Protein AF-A0A2N1Q843-F1 (afdb_monomer_lite)

Secondary structure (DSSP, 8-state):
---HHHHHHHHHHHHHTT--PPPHHHHTTTHHHHTEETTEEEEEE-TTT--EEE-S--SSSS-EEEESS-GGGTTS---SSS--GGG-GGGEEEE-HHHHHHHTTPEE-SS--SSEE---GGGHHHHHHHHHHHHHHSTT-EEESS----TTEEE-HHHHHHHHHHS---HHHHHHHHHHHHHHS---HHHH-TTHHHHHH-SEEPTTS-EEEEETTTTEEEEEESEE--TTSGGGSS--

Sequence (240 aa):
GLTGTTLKSFLNTVVNTGFVGVTYGDARYMLDDTDRDPNNSNNVILLYLGTSVSGTWDGGITWNREHVWPQSWLGVSASNGTANAASDLHNLKPADPGTNSSRGNKYFANTTTSTTYAPRDEVKGDIARILFYMTVMYSNLELVNSYNSVVYQMGMLDILLQWHLQDPVDSFEQTRNNIIFNLQHNRNPFIDHPEFVEKLWGPITLSNNTSIFLNVETNRYLLTNNIIADPQTFKKSYIM

pLDDT: mean 88.35, std 17.7, range [28.53, 98.81]

Foldseek 3Di:
DAFAPRLLQVLLCQQPVQFDFDALLCLLVLQLQLQADPVDSQWGQAQQPRDTDGSDDPPQQAWDKAQLQAQVQQVDDGDSVDGDLSRQNLRIHIHGPVVSVQQHNAADDCDDDPRYDDGDLQCLLSSLLSLVLSCSNPVLADEEDDRPPHRSYGYDNLSSLVSNVSHDQDPSLVSSQVSSCVVGVGGSVCNVCVLNSCRHVNWRQDPVRWTWDQPPVVRDIFTDDVDGDDPVPPPPDPDD

Radius of gyration: 17.9 Å; chains: 1; bounding box: 55×40×40 Å

Structure (mmCIF, N/CA/C/O backbone):
data_AF-A0A2N1Q843-F1
#
_entry.id   AF-A0A2N1Q843-F1
#
loop_
_atom_site.group_PDB
_atom_site.id
_atom_site.type_symbol
_atom_site.label_atom_id
_atom_site.label_alt_id
_atom_site.label_comp_id
_atom_site.label_asym_id
_atom_site.label_entity_id
_atom_site.label_seq_id
_atom_site.pdbx_PDB_ins_code
_atom_site.Cartn_x
_atom_site.Cartn_y
_atom_site.Cartn_z
_atom_site.occupancy
_atom_site.B_iso_or_equiv
_atom_site.auth_seq_id
_atom_site.auth_comp_id
_atom_site.auth_asym_id
_atom_site.auth_atom_id
_atom_site.pdbx_PDB_model_num
ATOM 1 N N . GLY A 1 1 ? -20.118 -12.341 15.398 1.00 71.06 1 GLY A N 1
ATOM 2 C CA . GLY A 1 1 ? -18.770 -12.432 14.794 1.00 71.06 1 GLY A CA 1
ATOM 3 C C . GLY A 1 1 ? -17.804 -11.556 15.571 1.00 71.06 1 GLY A C 1
ATOM 4 O O . GLY A 1 1 ? -18.280 -10.739 16.348 1.00 71.06 1 GLY A O 1
ATOM 5 N N . LEU A 1 2 ? -16.491 -11.737 15.392 1.00 81.00 2 LEU A N 1
ATOM 6 C CA . LEU A 1 2 ? -15.460 -10.921 16.053 1.00 81.00 2 LEU A CA 1
ATOM 7 C C . LEU A 1 2 ? -15.493 -9.463 15.554 1.00 81.00 2 LEU A C 1
ATOM 9 O O . LEU A 1 2 ? -15.791 -9.230 14.381 1.00 81.00 2 LEU A O 1
ATOM 13 N N . THR A 1 3 ? -15.166 -8.508 16.428 1.00 88.50 3 THR A N 1
ATOM 14 C CA . THR A 1 3 ? -15.057 -7.067 16.125 1.00 88.50 3 THR A CA 1
ATOM 15 C C . THR A 1 3 ? -13.910 -6.425 16.919 1.00 88.50 3 THR A C 1
ATOM 17 O O . THR A 1 3 ? -13.344 -7.055 17.820 1.00 88.50 3 THR A O 1
ATOM 20 N N . GLY A 1 4 ? -13.545 -5.187 16.571 1.00 89.75 4 GLY A N 1
ATOM 21 C CA . GLY A 1 4 ? -12.598 -4.357 17.322 1.00 89.75 4 GLY A CA 1
ATOM 22 C C . GLY A 1 4 ? -11.254 -5.040 17.597 1.00 89.75 4 GLY A C 1
ATOM 23 O O . GLY A 1 4 ? -10.672 -5.690 16.728 1.00 89.75 4 GLY A O 1
ATOM 24 N N . THR A 1 5 ? -10.754 -4.922 18.828 1.00 91.50 5 THR A N 1
ATOM 25 C CA . THR A 1 5 ? -9.448 -5.473 19.230 1.00 91.50 5 THR A CA 1
ATOM 26 C C . THR A 1 5 ? -9.366 -6.992 19.077 1.00 91.50 5 THR A C 1
ATOM 28 O O . THR A 1 5 ? -8.333 -7.499 18.647 1.00 91.50 5 THR A O 1
ATOM 31 N N . THR A 1 6 ? -10.449 -7.727 19.348 1.00 92.19 6 THR A N 1
ATOM 32 C CA . THR A 1 6 ? -10.473 -9.190 19.191 1.00 92.19 6 THR A CA 1
ATOM 33 C C . THR A 1 6 ? -10.362 -9.602 17.725 1.00 92.19 6 THR A C 1
ATOM 35 O O . THR A 1 6 ? -9.622 -10.534 17.410 1.00 92.19 6 THR A O 1
ATOM 38 N N . LEU A 1 7 ? -11.042 -8.893 16.815 1.00 93.31 7 LEU A N 1
ATOM 39 C CA . LEU A 1 7 ? -10.856 -9.105 15.378 1.00 93.31 7 LEU A CA 1
ATOM 40 C C . LEU A 1 7 ? -9.429 -8.743 14.949 1.00 93.31 7 LEU A C 1
ATOM 42 O O . LEU A 1 7 ? -8.818 -9.511 14.213 1.00 93.31 7 LEU A O 1
ATOM 46 N N . LYS A 1 8 ? -8.869 -7.631 15.448 1.00 94.50 8 LYS A N 1
ATOM 47 C CA . LYS A 1 8 ? -7.490 -7.221 15.134 1.00 94.50 8 LYS A CA 1
ATOM 48 C C . LYS A 1 8 ? -6.481 -8.314 15.489 1.00 94.50 8 LYS A C 1
ATOM 50 O O . LYS A 1 8 ? -5.654 -8.667 14.656 1.00 94.50 8 LYS A O 1
ATOM 55 N N . SER A 1 9 ? -6.569 -8.876 16.696 1.00 95.25 9 SER A N 1
ATOM 56 C CA . SER A 1 9 ? -5.684 -9.958 17.152 1.00 95.25 9 SER A CA 1
ATOM 57 C C . SER A 1 9 ? -5.862 -11.247 16.348 1.00 95.25 9 SER A C 1
ATOM 59 O O . SER A 1 9 ? -4.877 -11.913 16.024 1.00 95.25 9 SER A O 1
ATOM 61 N N . PHE A 1 10 ? -7.103 -11.589 15.988 1.00 95.62 10 PHE A N 1
ATOM 62 C CA . PHE A 1 10 ? -7.375 -12.725 15.109 1.00 95.62 10 PHE A CA 1
ATOM 63 C C . PHE A 1 10 ? -6.729 -12.532 13.731 1.00 95.62 10 PHE A C 1
ATOM 65 O O . PHE A 1 10 ? -5.978 -13.395 13.283 1.00 95.62 10 PHE A O 1
ATOM 72 N N . LEU A 1 11 ? -6.948 -11.379 13.089 1.00 97.12 11 LEU A N 1
ATOM 73 C CA . LEU A 1 11 ? -6.361 -11.078 11.784 1.00 97.12 11 LEU A CA 1
ATOM 74 C C . LEU A 1 11 ? -4.831 -11.018 11.849 1.00 97.12 11 LEU A C 1
ATOM 76 O O . LEU A 1 11 ? -4.185 -11.558 10.960 1.00 97.12 11 LEU A O 1
ATOM 80 N N . ASN A 1 12 ? -4.250 -10.447 12.911 1.00 98.12 12 ASN A N 1
ATOM 81 C CA . ASN A 1 12 ? -2.799 -10.443 13.125 1.00 98.12 12 ASN A CA 1
ATOM 82 C C . ASN A 1 12 ? -2.228 -11.871 13.144 1.00 98.12 12 ASN A C 1
ATOM 84 O O . ASN A 1 12 ? -1.214 -12.134 12.499 1.00 98.12 12 ASN A O 1
ATOM 88 N N . THR A 1 13 ? -2.910 -12.800 13.821 1.00 97.00 13 THR A N 1
ATOM 89 C CA . THR A 1 13 ? -2.521 -14.218 13.842 1.00 97.00 13 THR A CA 1
ATOM 90 C C . THR A 1 13 ? -2.583 -14.818 12.438 1.00 97.00 13 THR A C 1
ATOM 92 O O . THR A 1 13 ? -1.639 -15.480 12.012 1.00 97.00 13 THR A O 1
ATOM 95 N N . VAL A 1 14 ? -3.664 -14.557 11.695 1.00 96.06 14 VAL A N 1
ATOM 96 C CA . VAL A 1 14 ? -3.849 -15.067 10.328 1.00 96.06 14 VAL A CA 1
ATOM 97 C C . VAL A 1 14 ? -2.748 -14.568 9.392 1.00 96.06 14 VAL A C 1
ATOM 99 O O . VAL A 1 14 ? -2.118 -15.384 8.730 1.00 96.06 14 VAL A O 1
ATOM 102 N N . VAL A 1 15 ? -2.468 -13.260 9.362 1.00 97.44 15 VAL A N 1
ATOM 103 C CA . VAL A 1 15 ? -1.479 -12.690 8.426 1.00 97.44 15 VAL A CA 1
ATOM 104 C C . VAL A 1 15 ? -0.033 -13.061 8.762 1.00 97.44 15 VAL A C 1
ATOM 106 O O . VAL A 1 15 ? 0.813 -13.025 7.876 1.00 97.44 15 VAL A O 1
ATOM 109 N N . ASN A 1 16 ? 0.263 -13.428 10.014 1.00 97.19 16 ASN A N 1
ATOM 110 C CA . ASN A 1 16 ? 1.596 -13.887 10.421 1.00 97.19 16 ASN A CA 1
ATOM 111 C C . ASN A 1 16 ? 1.771 -15.410 10.303 1.00 97.19 16 ASN A C 1
ATOM 113 O O . ASN A 1 16 ? 2.899 -15.904 10.313 1.00 97.19 16 ASN A O 1
ATOM 117 N N . THR A 1 17 ? 0.684 -16.179 10.190 1.00 95.38 17 THR A N 1
ATOM 118 C CA . THR A 1 17 ? 0.768 -17.641 10.085 1.00 95.38 17 THR A CA 1
ATOM 119 C C . THR A 1 17 ? 1.333 -18.032 8.722 1.00 95.38 17 THR A C 1
ATOM 121 O O . THR A 1 17 ? 0.672 -17.872 7.703 1.00 95.38 17 THR A O 1
ATOM 124 N N . GLY A 1 18 ? 2.554 -18.572 8.711 1.00 93.44 18 GLY A N 1
ATOM 125 C CA . GLY A 1 18 ? 3.243 -18.982 7.483 1.00 93.44 18 GLY A CA 1
ATOM 126 C C . GLY A 1 18 ? 3.947 -17.848 6.737 1.00 93.44 18 GLY A C 1
ATOM 127 O O . GLY A 1 18 ? 4.558 -18.121 5.711 1.00 93.44 18 GLY A O 1
ATOM 128 N N . PHE A 1 19 ? 3.910 -16.616 7.258 1.00 97.62 19 PHE A N 1
ATOM 129 C CA . PHE A 1 19 ? 4.562 -15.459 6.648 1.00 97.62 19 PHE A CA 1
ATOM 130 C C . PHE A 1 19 ? 6.058 -15.693 6.409 1.00 97.62 19 PHE A C 1
ATOM 132 O O . PHE A 1 19 ? 6.802 -16.048 7.327 1.00 97.62 19 PHE A O 1
ATOM 139 N N . VAL A 1 20 ? 6.505 -15.418 5.185 1.00 97.50 20 VAL A N 1
ATOM 140 C CA . VAL A 1 20 ? 7.916 -15.426 4.796 1.00 97.50 20 VAL A CA 1
ATOM 141 C C . VAL A 1 20 ? 8.300 -14.028 4.332 1.00 97.50 20 VAL A C 1
ATOM 143 O O . VAL A 1 20 ? 7.839 -13.534 3.307 1.00 97.50 20 VAL A O 1
ATOM 146 N N . GLY A 1 21 ? 9.151 -13.365 5.113 1.00 96.56 21 GLY A N 1
ATOM 147 C CA . GLY A 1 21 ? 9.649 -12.038 4.770 1.00 96.56 21 GLY A CA 1
ATOM 148 C C . GLY A 1 21 ? 10.603 -12.075 3.575 1.00 96.56 21 GLY A C 1
ATOM 149 O O . GLY A 1 21 ? 11.479 -12.934 3.498 1.00 96.56 21 GLY A O 1
ATOM 150 N N . VAL A 1 22 ? 10.480 -11.089 2.689 1.00 97.50 22 VAL A N 1
ATOM 151 C CA . VAL A 1 22 ? 11.412 -10.848 1.578 1.00 97.50 22 VAL A CA 1
ATOM 152 C C . VAL A 1 22 ? 12.361 -9.711 1.939 1.00 97.50 22 VAL A C 1
ATOM 154 O O . VAL A 1 22 ? 12.007 -8.837 2.733 1.00 97.50 22 VAL A O 1
ATOM 157 N N . THR A 1 23 ? 13.579 -9.699 1.397 1.00 98.31 23 THR A N 1
ATOM 158 C CA . THR A 1 23 ? 14.490 -8.567 1.618 1.00 98.31 23 THR A CA 1
ATOM 159 C C . THR A 1 23 ? 14.083 -7.380 0.751 1.00 98.31 23 THR A C 1
ATOM 161 O O . THR A 1 23 ? 13.470 -7.538 -0.307 1.00 98.31 23 THR A O 1
ATOM 164 N N . TYR A 1 24 ? 14.483 -6.168 1.144 1.00 97.50 24 TYR A N 1
ATOM 165 C CA . TYR A 1 24 ? 14.271 -5.003 0.285 1.00 97.50 24 TYR A CA 1
ATOM 166 C C . TYR A 1 24 ? 14.994 -5.176 -1.058 1.00 97.50 24 TYR A C 1
ATOM 168 O O . TYR A 1 24 ? 14.508 -4.723 -2.092 1.00 97.50 24 TYR A O 1
ATOM 176 N N . GLY A 1 25 ? 16.139 -5.866 -1.047 1.00 97.25 25 GLY A N 1
ATOM 177 C CA . GLY A 1 25 ? 16.964 -6.150 -2.217 1.00 97.25 25 GLY A CA 1
ATOM 178 C C . GLY A 1 25 ? 16.295 -7.082 -3.224 1.00 97.25 25 GLY A C 1
ATOM 179 O O . GLY A 1 25 ? 16.523 -6.904 -4.418 1.00 97.25 25 GLY A O 1
ATOM 180 N N . ASP A 1 26 ? 15.456 -8.006 -2.769 1.00 97.88 26 ASP A N 1
ATOM 181 C CA . ASP A 1 26 ? 14.703 -8.909 -3.645 1.00 97.88 26 ASP A CA 1
ATOM 182 C C . ASP A 1 26 ? 13.396 -8.268 -4.114 1.00 97.88 26 ASP A C 1
ATOM 184 O O . ASP A 1 26 ? 13.037 -8.399 -5.279 1.00 97.88 26 ASP A O 1
ATOM 188 N N . ALA A 1 27 ? 12.741 -7.476 -3.256 1.00 97.56 27 ALA A N 1
ATOM 189 C CA . ALA A 1 27 ? 11.445 -6.859 -3.547 1.00 97.56 27 ALA A CA 1
ATOM 190 C C . ALA A 1 27 ? 11.410 -6.057 -4.865 1.00 97.56 27 ALA A C 1
ATOM 192 O O . ALA A 1 27 ? 10.397 -6.040 -5.555 1.00 97.56 27 ALA A O 1
ATOM 193 N N . ARG A 1 28 ? 12.519 -5.422 -5.271 1.00 94.81 28 ARG A N 1
ATOM 194 C CA . ARG A 1 28 ? 12.606 -4.694 -6.560 1.00 94.81 28 ARG A CA 1
ATOM 195 C C . ARG A 1 28 ? 12.460 -5.574 -7.808 1.00 94.81 28 ARG A C 1
ATOM 197 O O . ARG A 1 28 ? 12.188 -5.026 -8.860 1.00 94.81 28 ARG A O 1
ATOM 204 N N . TYR A 1 29 ? 12.669 -6.883 -7.703 1.00 96.81 29 TYR A N 1
ATOM 205 C CA . TYR A 1 29 ? 12.459 -7.848 -8.793 1.00 96.81 29 TYR A CA 1
ATOM 206 C C . TYR A 1 29 ? 11.169 -8.656 -8.600 1.00 96.81 29 TYR A C 1
ATOM 208 O O . TYR A 1 29 ? 10.999 -9.709 -9.199 1.00 96.81 29 TYR A O 1
ATOM 216 N N . MET A 1 30 ? 10.330 -8.229 -7.655 1.00 98.00 30 MET A N 1
ATOM 217 C CA . MET A 1 30 ? 9.016 -8.812 -7.395 1.00 98.00 30 MET A CA 1
ATOM 218 C C . MET A 1 30 ? 7.907 -7.813 -7.719 1.00 98.00 30 MET A C 1
ATOM 220 O O . MET A 1 30 ? 6.808 -8.220 -8.084 1.00 98.00 30 MET A O 1
ATOM 224 N N . LEU A 1 31 ? 8.180 -6.506 -7.591 1.00 97.81 31 LEU A N 1
ATOM 225 C CA . LEU A 1 31 ? 7.195 -5.469 -7.901 1.00 97.81 31 LEU A CA 1
ATOM 226 C C . LEU A 1 31 ? 6.796 -5.426 -9.379 1.00 97.81 31 LEU A C 1
ATOM 228 O O . LEU A 1 31 ? 5.707 -4.954 -9.697 1.00 97.81 31 LEU A O 1
ATOM 232 N N . ASP A 1 32 ? 7.646 -5.932 -10.270 1.00 95.12 32 ASP A N 1
ATOM 233 C CA . ASP A 1 32 ? 7.324 -6.086 -11.683 1.00 95.12 32 ASP A CA 1
ATOM 234 C C . ASP A 1 32 ? 6.285 -7.168 -11.964 1.00 95.12 32 ASP A C 1
ATOM 236 O O . ASP A 1 32 ? 5.506 -7.029 -12.904 1.00 95.12 32 ASP A O 1
ATOM 240 N N . ASP A 1 33 ? 6.188 -8.169 -11.092 1.00 97.31 33 ASP A N 1
ATOM 241 C CA . ASP A 1 33 ? 5.096 -9.133 -11.105 1.00 97.31 33 ASP A CA 1
ATOM 242 C C . ASP A 1 33 ? 3.866 -8.629 -10.337 1.00 97.31 33 ASP A C 1
ATOM 244 O O . ASP A 1 33 ? 2.746 -8.736 -10.843 1.00 97.31 33 ASP A O 1
ATOM 248 N N . THR A 1 34 ? 4.036 -8.077 -9.126 1.00 98.12 34 THR A N 1
ATOM 249 C CA . THR A 1 34 ? 2.894 -7.710 -8.260 1.00 98.12 34 THR A CA 1
ATOM 250 C C . THR A 1 34 ? 2.060 -6.565 -8.819 1.00 98.12 34 THR A C 1
ATOM 252 O O . THR A 1 34 ? 0.855 -6.521 -8.578 1.00 98.12 34 THR A O 1
ATOM 255 N N . ASP A 1 35 ? 2.687 -5.650 -9.555 1.00 98.56 35 ASP A N 1
ATOM 256 C CA . ASP A 1 35 ? 2.064 -4.442 -10.099 1.00 98.56 35 ASP A CA 1
ATOM 257 C C . ASP A 1 35 ? 2.128 -4.405 -11.641 1.00 98.56 35 ASP A C 1
ATOM 259 O O . ASP A 1 35 ? 2.058 -3.338 -12.262 1.00 98.56 35 ASP A O 1
ATOM 263 N N . ARG A 1 36 ? 2.251 -5.588 -12.260 1.00 98.50 36 ARG A N 1
ATOM 264 C CA . ARG A 1 36 ? 2.291 -5.788 -13.713 1.00 98.50 36 ARG A CA 1
ATOM 265 C C . ARG A 1 36 ? 1.068 -5.199 -14.408 1.00 98.50 36 ARG A C 1
ATOM 267 O O . ARG A 1 36 ? -0.067 -5.450 -14.005 1.00 98.50 36 ARG A O 1
ATOM 274 N N . ASP A 1 37 ? 1.293 -4.497 -15.513 1.00 98.44 37 ASP A N 1
ATOM 275 C CA . ASP A 1 37 ? 0.218 -3.992 -16.363 1.00 98.44 37 ASP A CA 1
ATOM 276 C C . ASP A 1 37 ? -0.546 -5.165 -17.017 1.00 98.44 37 ASP A C 1
ATOM 278 O O . ASP A 1 37 ? 0.048 -5.950 -17.766 1.00 98.44 37 ASP A O 1
ATOM 282 N N . PRO A 1 38 ? -1.867 -5.299 -16.781 1.00 97.19 38 PRO A N 1
ATOM 283 C CA . PRO A 1 38 ? -2.669 -6.374 -17.366 1.00 97.19 38 PRO A CA 1
ATOM 284 C C . PRO A 1 38 ? -2.753 -6.312 -18.899 1.00 97.19 38 PRO A C 1
ATOM 286 O O . PRO A 1 38 ? -3.037 -7.328 -19.531 1.00 97.19 38 PRO A O 1
ATOM 289 N N . ASN A 1 39 ? -2.499 -5.149 -19.504 1.00 97.88 39 ASN A N 1
ATOM 290 C CA . ASN A 1 39 ? -2.532 -4.947 -20.953 1.00 97.88 39 ASN A CA 1
ATOM 291 C C . ASN A 1 39 ? -1.143 -5.034 -21.603 1.00 97.88 39 ASN A C 1
ATOM 293 O O . ASN A 1 39 ? -1.043 -5.089 -22.830 1.00 97.88 39 ASN A O 1
ATOM 297 N N . ASN A 1 40 ? -0.072 -5.052 -20.807 1.00 98.12 40 ASN A N 1
ATOM 298 C CA . ASN A 1 40 ? 1.294 -5.198 -21.290 1.00 98.12 40 ASN A CA 1
ATOM 299 C C . ASN A 1 40 ? 2.172 -5.856 -20.221 1.00 98.12 40 ASN A C 1
ATOM 301 O O . ASN A 1 40 ? 2.704 -5.194 -19.337 1.00 98.12 40 ASN A O 1
ATOM 305 N N . SER A 1 41 ? 2.396 -7.163 -20.349 1.00 97.31 41 SER A N 1
ATOM 306 C CA . SER A 1 41 ? 3.114 -7.951 -19.342 1.00 97.31 41 SER A CA 1
ATOM 307 C C . SER A 1 41 ? 4.581 -7.564 -19.135 1.00 97.31 41 SER A C 1
ATOM 309 O O . SER A 1 41 ? 5.183 -8.029 -18.175 1.00 97.31 41 SER A O 1
ATOM 311 N N . ASN A 1 42 ? 5.168 -6.762 -20.030 1.00 98.00 42 ASN A N 1
ATOM 312 C CA . ASN A 1 42 ? 6.534 -6.250 -19.878 1.00 98.00 42 ASN A CA 1
ATOM 313 C C . ASN A 1 42 ? 6.593 -4.963 -19.043 1.00 98.00 42 ASN A C 1
ATOM 315 O O . ASN A 1 42 ? 7.684 -4.452 -18.782 1.00 98.00 42 ASN A O 1
ATOM 319 N N . ASN A 1 43 ? 5.434 -4.420 -18.669 1.00 98.62 43 ASN A N 1
ATOM 320 C CA . ASN A 1 43 ? 5.307 -3.146 -17.991 1.00 98.62 43 ASN A CA 1
ATOM 321 C C . ASN A 1 43 ? 4.720 -3.288 -16.585 1.00 98.62 43 ASN A C 1
ATOM 323 O O . ASN A 1 43 ? 4.039 -4.260 -16.261 1.00 98.62 43 ASN A O 1
ATOM 327 N N . VAL A 1 44 ? 4.945 -2.253 -15.780 1.00 98.50 44 VAL A N 1
ATOM 328 C CA . VAL A 1 44 ? 4.360 -2.044 -14.453 1.00 98.50 44 VAL A CA 1
ATOM 329 C C . VAL A 1 44 ? 3.526 -0.776 -14.433 1.00 98.50 44 VAL A C 1
ATOM 331 O O . VAL A 1 44 ? 3.848 0.194 -15.125 1.00 98.50 44 VAL A O 1
ATOM 334 N N . ILE A 1 45 ? 2.480 -0.763 -13.609 1.00 98.69 45 ILE A N 1
ATOM 335 C CA . ILE A 1 45 ? 1.659 0.426 -13.366 1.00 98.69 45 ILE A CA 1
ATOM 336 C C . ILE A 1 45 ? 2.202 1.182 -12.155 1.00 98.69 45 ILE A C 1
ATOM 338 O O . ILE A 1 45 ? 2.200 0.674 -11.036 1.00 98.69 45 ILE A O 1
ATOM 342 N N . LEU A 1 46 ? 2.632 2.428 -12.360 1.00 98.75 46 LEU A N 1
ATOM 343 C CA . LEU A 1 46 ? 3.120 3.276 -11.270 1.00 98.75 46 LEU A CA 1
ATOM 344 C C . LEU A 1 46 ? 1.962 3.752 -10.388 1.00 98.75 46 LEU A C 1
ATOM 346 O O . LEU A 1 46 ? 1.007 4.339 -10.895 1.00 98.75 46 LEU A O 1
ATOM 350 N N . LEU A 1 47 ? 2.076 3.574 -9.068 1.00 98.56 47 LEU A N 1
ATOM 351 C CA . LEU A 1 47 ? 1.018 3.856 -8.088 1.00 98.56 47 LEU A CA 1
ATOM 352 C C . LEU A 1 47 ? 0.374 5.232 -8.302 1.00 98.56 47 LEU A C 1
ATOM 354 O O . LEU A 1 47 ? -0.822 5.338 -8.573 1.00 98.56 47 LEU A O 1
ATOM 358 N N . TYR A 1 48 ? 1.182 6.288 -8.206 1.00 98.25 48 TYR A N 1
ATOM 359 C CA . TYR A 1 48 ? 0.674 7.658 -8.178 1.00 98.25 48 TYR A CA 1
ATOM 360 C C . TYR A 1 48 ? 0.257 8.201 -9.542 1.00 98.25 48 TYR A C 1
ATOM 362 O O . TYR A 1 48 ? -0.650 9.024 -9.606 1.00 98.25 48 TYR A O 1
ATOM 370 N N . LEU A 1 49 ? 0.905 7.748 -10.618 1.00 98.00 49 LEU A N 1
ATOM 371 C CA . LEU A 1 49 ? 0.669 8.275 -11.963 1.00 98.00 49 LEU A CA 1
ATOM 372 C C . LEU A 1 49 ? -0.291 7.412 -12.792 1.00 98.00 49 LEU A C 1
ATOM 374 O O . LEU A 1 49 ? -0.811 7.891 -13.793 1.00 98.00 49 LEU A O 1
ATOM 378 N N . GLY A 1 50 ? -0.501 6.144 -12.424 1.00 97.88 50 GLY A N 1
ATOM 379 C CA . GLY A 1 50 ? -1.281 5.184 -13.216 1.00 97.88 50 GLY A CA 1
ATOM 380 C C . GLY A 1 50 ? -0.645 4.835 -14.568 1.00 97.88 50 GLY A C 1
ATOM 381 O O . GLY A 1 50 ? -1.258 4.175 -15.399 1.00 97.88 50 GLY A O 1
ATOM 382 N N . THR A 1 51 ? 0.584 5.286 -14.813 1.00 98.19 51 THR A N 1
ATOM 383 C CA . THR A 1 51 ? 1.282 5.112 -16.084 1.00 98.19 51 THR A CA 1
ATOM 384 C C . THR A 1 51 ? 1.906 3.729 -16.180 1.00 98.19 51 THR A C 1
ATOM 386 O O . THR A 1 51 ? 2.576 3.291 -15.244 1.00 98.19 51 THR A O 1
ATOM 389 N N . SER A 1 52 ? 1.751 3.105 -17.344 1.00 98.56 52 SER A N 1
ATOM 390 C CA . SER A 1 52 ? 2.433 1.872 -17.732 1.00 98.56 52 SER A CA 1
ATOM 391 C C . SER A 1 52 ? 3.846 2.173 -18.234 1.00 98.56 52 SER A C 1
ATOM 393 O O . SER A 1 52 ? 4.016 2.886 -19.225 1.00 98.56 52 SER A O 1
ATOM 395 N N . VAL A 1 53 ? 4.863 1.647 -17.552 1.00 98.69 53 VAL A N 1
ATOM 396 C CA . VAL A 1 53 ? 6.288 1.830 -17.890 1.00 98.69 53 VAL A CA 1
ATOM 397 C C . VAL A 1 53 ? 7.019 0.493 -17.885 1.00 98.69 53 VAL A C 1
ATOM 399 O O . VAL A 1 53 ? 6.506 -0.467 -17.326 1.00 98.69 53 VAL A O 1
ATOM 402 N N . SER A 1 54 ? 8.218 0.421 -18.473 1.00 98.31 54 SER A N 1
ATOM 403 C CA . SER A 1 54 ? 9.038 -0.801 -18.458 1.00 98.31 54 SER A CA 1
ATOM 404 C C . SER A 1 54 ? 9.174 -1.374 -17.041 1.00 98.31 54 SER A C 1
ATOM 406 O O . SER A 1 54 ? 9.603 -0.672 -16.123 1.00 98.31 54 SER A O 1
ATOM 408 N N . GLY A 1 55 ? 8.838 -2.655 -16.873 1.00 97.44 55 GLY A N 1
ATOM 409 C CA . GLY A 1 55 ? 8.962 -3.365 -15.599 1.00 97.44 55 GLY A CA 1
ATOM 410 C C . GLY A 1 55 ? 10.394 -3.776 -15.265 1.00 97.44 55 GLY A C 1
ATOM 411 O O . GLY A 1 55 ? 10.711 -4.010 -14.105 1.00 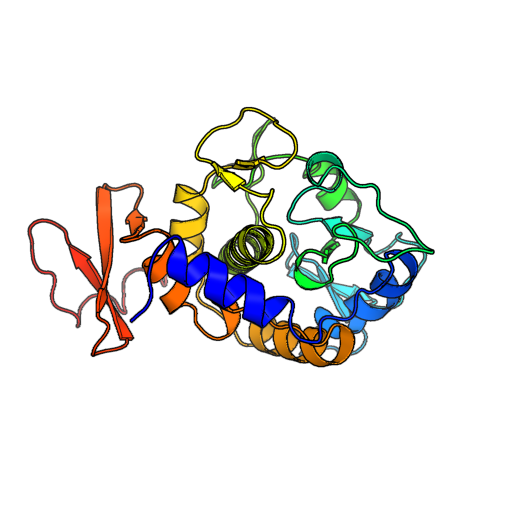97.44 55 GLY A O 1
ATOM 412 N N . THR A 1 56 ? 11.293 -3.799 -16.256 1.00 96.94 56 THR A N 1
ATOM 413 C CA . THR A 1 56 ? 12.698 -4.170 -16.031 1.00 96.94 56 THR A CA 1
ATOM 414 C C . THR A 1 56 ? 13.355 -3.212 -15.040 1.00 96.94 56 THR A C 1
ATOM 416 O O . THR A 1 56 ? 13.440 -2.011 -15.294 1.00 96.94 56 THR A O 1
ATOM 419 N N . TRP A 1 57 ? 13.867 -3.753 -13.932 1.00 97.31 57 TRP A N 1
ATOM 420 C CA . TRP A 1 57 ? 14.602 -2.967 -12.947 1.00 97.31 57 TRP A CA 1
ATOM 421 C C . TRP A 1 57 ? 15.913 -2.425 -13.533 1.00 97.31 57 TRP A C 1
ATOM 423 O O . TRP A 1 57 ? 16.820 -3.178 -13.884 1.00 97.31 57 TRP A O 1
ATOM 433 N N . ASP A 1 58 ? 16.038 -1.102 -13.571 1.00 97.19 58 ASP A N 1
ATOM 434 C CA . ASP A 1 58 ? 17.153 -0.371 -14.185 1.00 97.19 58 ASP A CA 1
ATOM 435 C C . ASP A 1 58 ? 18.003 0.401 -13.160 1.00 97.19 58 ASP A C 1
ATOM 437 O O . ASP A 1 58 ? 18.694 1.365 -13.486 1.00 97.19 58 ASP A O 1
ATOM 441 N N . GLY A 1 59 ? 17.953 -0.015 -11.892 1.00 96.75 59 GLY A N 1
ATOM 442 C CA . GLY A 1 59 ? 18.623 0.696 -10.801 1.00 96.75 59 GLY A CA 1
ATOM 443 C C . GLY A 1 59 ? 17.792 1.819 -10.184 1.00 96.75 59 GLY A C 1
ATOM 444 O O . GLY A 1 59 ? 18.304 2.532 -9.323 1.00 96.75 59 GLY A O 1
ATOM 445 N N . GLY A 1 60 ? 16.515 1.939 -10.549 1.00 96.88 60 GLY A N 1
ATOM 446 C CA . GLY A 1 60 ? 15.599 2.910 -9.960 1.00 96.88 60 GLY A CA 1
ATOM 447 C C . GLY A 1 60 ? 15.452 4.191 -10.777 1.00 96.88 60 GLY A C 1
ATOM 448 O O . GLY A 1 60 ? 15.077 5.220 -10.217 1.00 96.88 60 GLY A O 1
ATOM 449 N N . ILE A 1 61 ? 15.812 4.140 -12.063 1.00 98.12 61 ILE A N 1
ATOM 450 C CA . ILE A 1 61 ? 15.776 5.275 -12.987 1.00 98.12 61 ILE A CA 1
ATOM 451 C C . ILE A 1 61 ? 14.350 5.460 -13.510 1.00 98.12 61 ILE A C 1
ATOM 453 O O . ILE A 1 61 ? 13.823 6.566 -13.435 1.00 98.12 61 ILE A O 1
ATOM 457 N N . THR A 1 62 ? 13.717 4.392 -14.004 1.00 98.25 62 THR A N 1
ATOM 458 C CA . THR A 1 62 ? 12.339 4.448 -14.525 1.00 98.25 62 THR A CA 1
ATOM 459 C C . THR A 1 62 ? 11.310 4.496 -13.398 1.00 98.25 62 THR A C 1
ATOM 461 O O . THR A 1 62 ? 10.339 5.246 -13.458 1.00 98.25 62 THR A O 1
ATOM 464 N N . TRP A 1 63 ? 11.516 3.695 -12.356 1.00 98.56 63 TRP A N 1
ATOM 465 C CA . TRP A 1 63 ? 10.630 3.619 -11.202 1.00 98.56 63 TRP A CA 1
ATOM 466 C C . TRP A 1 63 ? 11.411 3.192 -9.969 1.00 98.56 63 TRP A C 1
ATOM 468 O O . TRP A 1 63 ? 12.396 2.467 -10.065 1.00 98.56 63 TRP A O 1
ATOM 478 N N . ASN A 1 64 ? 10.979 3.624 -8.791 1.00 98.31 64 ASN A N 1
ATOM 479 C CA . ASN A 1 64 ? 11.527 3.181 -7.517 1.00 98.31 64 ASN A CA 1
ATOM 480 C C . ASN A 1 64 ? 10.438 2.532 -6.649 1.00 98.31 64 ASN A C 1
ATOM 482 O O . ASN A 1 64 ? 9.266 2.475 -7.013 1.00 98.31 64 ASN A O 1
ATOM 486 N N . ARG A 1 65 ? 10.849 1.983 -5.505 1.00 97.81 65 ARG A N 1
ATOM 487 C CA . ARG A 1 65 ? 9.937 1.373 -4.534 1.00 97.81 65 ARG A CA 1
ATOM 488 C C . ARG A 1 65 ? 9.418 2.468 -3.613 1.00 97.81 65 ARG A C 1
ATOM 490 O O . ARG A 1 65 ? 10.205 3.091 -2.905 1.00 97.81 65 ARG A O 1
ATOM 497 N N . GLU A 1 66 ? 8.119 2.691 -3.645 1.00 98.44 66 GLU A N 1
ATOM 498 C CA . GLU A 1 66 ? 7.407 3.536 -2.706 1.00 98.44 66 GLU A CA 1
ATOM 499 C C . GLU A 1 66 ? 6.987 2.737 -1.474 1.00 98.44 66 GLU A C 1
ATOM 501 O O . GLU A 1 66 ? 6.433 1.645 -1.593 1.00 98.44 66 GLU A O 1
ATOM 506 N N . HIS A 1 67 ? 7.210 3.318 -0.299 1.00 98.38 67 HIS A N 1
ATOM 507 C CA . HIS A 1 67 ? 6.702 2.847 0.982 1.00 98.38 67 HIS A CA 1
ATOM 508 C C . HIS A 1 67 ? 5.395 3.575 1.304 1.00 98.38 67 HIS A C 1
ATOM 510 O O . HIS A 1 67 ? 5.412 4.721 1.764 1.00 98.38 67 HIS A O 1
ATOM 516 N N . VAL A 1 68 ? 4.251 2.911 1.109 1.00 98.25 68 VAL A N 1
ATOM 517 C CA . VAL A 1 68 ? 2.931 3.522 1.362 1.00 98.25 68 VAL A CA 1
ATOM 518 C C . VAL A 1 68 ? 2.809 3.956 2.825 1.00 98.25 68 VAL A C 1
ATOM 520 O O . VAL A 1 68 ? 2.452 5.099 3.105 1.00 98.25 68 VAL A O 1
ATOM 523 N N . TRP A 1 69 ? 3.207 3.108 3.770 1.00 97.81 69 TRP A N 1
ATOM 524 C CA . TRP A 1 69 ? 3.602 3.536 5.108 1.00 97.81 69 TRP A CA 1
ATOM 525 C C . TRP A 1 69 ? 5.074 3.967 5.086 1.00 97.81 69 TRP A C 1
ATOM 527 O O . TRP A 1 69 ? 5.927 3.090 4.916 1.00 97.81 69 TRP A O 1
ATOM 537 N N . PRO A 1 70 ? 5.408 5.258 5.290 1.00 96.50 70 PRO A N 1
ATOM 538 C CA . PRO A 1 70 ? 6.766 5.760 5.093 1.00 96.50 70 PRO A CA 1
ATOM 539 C C . PRO A 1 70 ? 7.825 5.011 5.907 1.00 96.50 70 PRO A C 1
ATOM 541 O O . PRO A 1 70 ? 7.670 4.814 7.115 1.00 96.50 70 PRO A O 1
ATOM 544 N N . GLN A 1 71 ? 8.947 4.653 5.273 1.00 95.81 71 GLN A N 1
ATOM 545 C CA . GLN A 1 71 ? 10.008 3.862 5.910 1.00 95.81 71 GLN A CA 1
ATOM 546 C C . GLN A 1 71 ? 10.540 4.509 7.194 1.00 95.81 71 GLN A C 1
ATOM 548 O O . GLN A 1 71 ? 10.712 3.825 8.204 1.00 95.81 71 GLN A O 1
ATOM 553 N N . SER A 1 72 ? 10.741 5.830 7.202 1.00 94.12 72 SER A N 1
ATOM 554 C CA . SER A 1 72 ? 11.219 6.552 8.389 1.00 94.12 72 SER A CA 1
ATOM 555 C C . SER A 1 72 ? 10.251 6.493 9.574 1.00 94.12 72 SER A C 1
ATOM 557 O O . SER A 1 72 ? 10.646 6.792 10.697 1.00 94.12 72 SER A O 1
ATOM 559 N N . TRP A 1 73 ? 8.986 6.131 9.344 1.00 95.06 73 TRP A N 1
ATOM 560 C CA . TRP A 1 73 ? 7.962 5.993 10.381 1.00 95.06 73 TRP A CA 1
ATOM 561 C C . TRP A 1 73 ? 7.708 4.532 10.768 1.00 95.06 73 TRP A C 1
ATOM 563 O O . TRP A 1 73 ? 6.882 4.283 11.638 1.00 95.06 73 TRP A O 1
ATOM 573 N N . LEU A 1 74 ? 8.426 3.566 10.185 1.00 95.38 74 LEU A N 1
ATOM 574 C CA . LEU A 1 74 ? 8.366 2.154 10.586 1.00 95.38 74 LEU A CA 1
ATOM 575 C C . LEU A 1 74 ? 9.274 1.825 11.779 1.00 95.38 74 LEU A C 1
ATOM 577 O O . LEU A 1 74 ? 9.205 0.716 12.299 1.00 95.38 74 LEU A O 1
ATOM 581 N N . GLY A 1 75 ? 10.165 2.740 12.179 1.00 93.69 75 GLY A N 1
ATOM 582 C CA . GLY A 1 75 ? 11.169 2.508 13.229 1.00 93.69 75 GLY A CA 1
ATOM 583 C C . GLY A 1 75 ? 12.264 1.499 12.856 1.00 93.69 75 GLY A C 1
ATOM 584 O O . GLY A 1 75 ? 13.089 1.150 13.697 1.00 93.69 75 GLY A O 1
ATOM 585 N N . VAL A 1 76 ? 12.299 1.050 11.598 1.00 95.38 76 VAL A N 1
ATOM 586 C CA . VAL A 1 76 ? 13.311 0.140 11.047 1.00 95.38 76 VAL A CA 1
ATOM 587 C C . VAL A 1 76 ? 13.789 0.630 9.683 1.00 95.38 76 VAL A C 1
ATOM 589 O O . VAL A 1 76 ? 13.030 1.242 8.930 1.00 95.38 76 VAL A O 1
ATOM 592 N N . SER A 1 77 ? 15.048 0.344 9.354 1.00 96.38 77 SER A N 1
ATOM 593 C CA . SER A 1 77 ? 15.637 0.666 8.050 1.00 96.38 77 SER A CA 1
ATOM 594 C C . SER A 1 77 ? 15.448 -0.471 7.055 1.00 96.38 77 SER A C 1
ATOM 596 O O . SER A 1 77 ? 15.596 -1.643 7.405 1.00 96.38 77 SER A O 1
ATOM 598 N N . ALA A 1 78 ? 15.188 -0.126 5.795 1.00 96.44 78 ALA A N 1
ATOM 599 C CA . ALA A 1 78 ? 15.208 -1.096 4.708 1.00 96.44 78 ALA A CA 1
ATOM 600 C C . ALA A 1 78 ? 16.609 -1.716 4.567 1.00 96.44 78 ALA A C 1
ATOM 602 O O . ALA A 1 78 ? 17.620 -1.016 4.648 1.00 96.44 78 ALA A O 1
ATOM 603 N N . SER A 1 79 ? 16.671 -3.030 4.349 1.00 96.94 79 SER A N 1
ATOM 604 C CA . SER A 1 79 ? 17.925 -3.770 4.193 1.00 96.94 79 SER A CA 1
ATOM 605 C C . SER A 1 79 ? 17.875 -4.672 2.966 1.00 96.94 79 SER A C 1
ATOM 607 O O . SER A 1 79 ? 16.915 -5.411 2.751 1.00 96.94 79 SER A O 1
ATOM 609 N N . ASN A 1 80 ? 18.947 -4.640 2.172 1.00 96.81 80 ASN A N 1
ATOM 610 C CA . ASN A 1 80 ? 19.106 -5.528 1.020 1.00 96.81 80 ASN A CA 1
ATOM 611 C C . ASN A 1 80 ? 19.521 -6.957 1.409 1.00 96.81 80 ASN A C 1
ATOM 613 O O . ASN A 1 80 ? 19.568 -7.809 0.534 1.00 96.81 80 ASN A O 1
ATOM 617 N N . GLY A 1 81 ? 19.853 -7.214 2.679 1.00 96.81 81 GLY A N 1
ATOM 618 C CA . GLY A 1 81 ? 20.301 -8.531 3.151 1.00 96.81 81 GLY A CA 1
ATOM 619 C C . GLY A 1 81 ? 19.489 -9.091 4.316 1.00 96.81 81 GLY A C 1
ATOM 620 O O . GLY A 1 81 ? 19.790 -10.171 4.814 1.00 96.81 81 GLY A O 1
ATOM 621 N N . THR A 1 82 ? 18.483 -8.361 4.798 1.00 96.81 82 THR A N 1
ATOM 622 C CA . THR A 1 82 ? 17.656 -8.793 5.929 1.00 96.81 82 THR A CA 1
ATOM 623 C C . THR A 1 82 ? 16.222 -8.352 5.703 1.00 96.81 82 THR A C 1
ATOM 625 O O . THR A 1 82 ? 15.968 -7.169 5.483 1.00 96.81 82 THR A O 1
ATOM 628 N N . ALA A 1 83 ? 15.291 -9.299 5.760 1.00 97.56 83 ALA A N 1
ATOM 629 C CA . ALA A 1 83 ? 13.867 -9.006 5.695 1.00 97.56 83 ALA A CA 1
ATOM 630 C C . ALA A 1 83 ? 13.396 -8.339 6.997 1.00 97.56 83 ALA A C 1
ATOM 632 O O . ALA A 1 83 ? 13.771 -8.767 8.090 1.00 97.56 83 ALA A O 1
ATOM 633 N N . ASN A 1 84 ? 12.580 -7.292 6.882 1.00 97.25 84 ASN A N 1
ATOM 634 C CA . ASN A 1 84 ? 11.904 -6.643 8.007 1.00 97.25 84 ASN A CA 1
ATOM 635 C C . ASN A 1 84 ? 10.641 -5.906 7.518 1.00 97.25 84 ASN A C 1
ATOM 637 O O . ASN A 1 84 ? 10.272 -6.010 6.352 1.00 97.25 84 ASN A O 1
ATOM 641 N N . ALA A 1 85 ? 9.977 -5.144 8.392 1.00 97.12 85 ALA A N 1
ATOM 642 C CA . ALA A 1 85 ? 8.745 -4.428 8.042 1.00 97.12 85 ALA A CA 1
ATOM 643 C C . ALA A 1 85 ? 8.894 -3.434 6.872 1.00 97.12 85 ALA A C 1
ATOM 645 O O . ALA A 1 85 ? 7.923 -3.140 6.180 1.00 97.12 85 ALA A O 1
ATOM 646 N N . ALA A 1 86 ? 10.104 -2.926 6.610 1.00 97.69 86 ALA A N 1
ATOM 647 C CA . ALA A 1 86 ? 10.369 -2.022 5.492 1.00 97.69 86 ALA A CA 1
ATOM 648 C C . ALA A 1 86 ? 10.507 -2.740 4.137 1.00 97.69 86 ALA A C 1
ATOM 650 O O . ALA A 1 86 ? 10.763 -2.080 3.130 1.00 97.69 86 ALA A O 1
ATOM 651 N N . SER A 1 87 ? 10.365 -4.064 4.084 1.00 98.00 87 SER A N 1
ATOM 652 C CA . SER A 1 87 ? 10.391 -4.840 2.841 1.00 98.00 87 SER A CA 1
ATOM 653 C C . SER A 1 87 ? 9.150 -5.705 2.625 1.00 98.00 87 SER A C 1
ATOM 655 O O . SER A 1 87 ? 9.158 -6.547 1.736 1.00 98.00 87 SER A O 1
ATOM 657 N N . ASP A 1 88 ? 8.080 -5.483 3.391 1.00 98.56 88 ASP A N 1
ATOM 658 C CA . ASP A 1 88 ? 6.791 -6.128 3.141 1.00 98.56 88 ASP A CA 1
ATOM 659 C C . ASP A 1 88 ? 6.214 -5.678 1.787 1.00 98.56 88 ASP A C 1
ATOM 661 O O . ASP A 1 88 ? 5.991 -4.480 1.582 1.00 98.56 88 ASP A O 1
ATOM 665 N N . LEU A 1 89 ? 5.962 -6.612 0.860 1.00 98.81 89 LEU A N 1
ATOM 666 C CA . LEU A 1 89 ? 5.460 -6.274 -0.473 1.00 98.81 89 LEU A CA 1
ATOM 667 C C . LEU A 1 89 ? 4.067 -5.668 -0.398 1.00 98.81 89 LEU A C 1
ATOM 669 O O . LEU A 1 89 ? 3.752 -4.835 -1.237 1.00 98.81 89 LEU A O 1
ATOM 673 N N . HIS A 1 90 ? 3.242 -5.974 0.610 1.00 98.69 90 HIS A N 1
ATOM 674 C CA . HIS A 1 90 ? 1.952 -5.289 0.753 1.00 98.69 90 HIS A CA 1
ATOM 675 C C . HIS A 1 90 ? 2.119 -3.777 0.941 1.00 98.69 90 HIS A C 1
ATOM 677 O O . HIS A 1 90 ? 1.269 -3.028 0.474 1.00 98.69 90 HIS A O 1
ATOM 683 N N . ASN A 1 91 ? 3.233 -3.326 1.527 1.00 98.69 91 ASN A N 1
ATOM 684 C CA . ASN A 1 91 ? 3.549 -1.912 1.745 1.00 98.69 91 ASN A CA 1
ATOM 685 C C . ASN A 1 91 ? 4.353 -1.255 0.608 1.00 98.69 91 ASN A C 1
ATOM 687 O O . ASN A 1 91 ? 4.500 -0.030 0.595 1.00 98.69 91 ASN A O 1
ATOM 691 N N . LEU A 1 92 ? 4.914 -2.053 -0.306 1.00 98.75 92 LEU A N 1
ATOM 692 C CA . LEU A 1 92 ? 5.779 -1.580 -1.384 1.00 98.75 92 LEU A CA 1
ATOM 693 C C . LEU A 1 92 ? 5.038 -1.496 -2.719 1.00 98.75 92 LEU A C 1
ATOM 695 O O . LEU A 1 92 ? 4.427 -2.464 -3.161 1.00 98.75 92 LEU A O 1
ATOM 699 N N . LYS A 1 93 ? 5.126 -0.351 -3.397 1.00 98.69 93 LYS A N 1
ATOM 700 C CA . LYS A 1 93 ? 4.517 -0.131 -4.721 1.00 98.69 93 LYS A CA 1
ATOM 701 C C . LYS A 1 93 ? 5.536 0.490 -5.683 1.00 98.69 93 LYS A C 1
ATOM 703 O O . LYS A 1 93 ? 6.386 1.252 -5.225 1.00 98.69 93 LYS A O 1
ATOM 708 N N . PRO A 1 94 ? 5.498 0.213 -6.996 1.00 98.62 94 PRO A N 1
ATOM 709 C CA . PRO A 1 94 ? 6.334 0.937 -7.946 1.00 98.62 94 PRO A CA 1
ATOM 710 C C . PRO A 1 94 ? 5.821 2.375 -8.093 1.00 98.62 94 PRO A C 1
ATOM 712 O O . PRO A 1 94 ? 4.617 2.619 -8.197 1.00 98.62 94 PRO A O 1
ATOM 715 N N . ALA A 1 95 ? 6.728 3.344 -8.102 1.00 98.75 95 ALA A N 1
ATOM 716 C CA . ALA A 1 95 ? 6.395 4.751 -8.276 1.00 98.75 95 ALA A CA 1
ATOM 717 C C . ALA A 1 95 ? 7.436 5.461 -9.140 1.00 98.75 95 ALA A C 1
ATOM 719 O O . ALA A 1 95 ? 8.606 5.087 -9.170 1.00 98.75 95 ALA A O 1
ATOM 720 N N . ASP A 1 96 ? 7.007 6.517 -9.824 1.00 98.62 96 ASP A N 1
ATOM 721 C CA . ASP A 1 96 ? 7.924 7.434 -10.498 1.00 98.62 96 ASP A CA 1
ATOM 722 C C . ASP A 1 96 ? 8.863 8.079 -9.455 1.00 98.62 96 ASP A C 1
ATOM 724 O O . ASP A 1 96 ? 8.366 8.572 -8.433 1.00 98.62 96 ASP A O 1
ATOM 728 N N . PRO A 1 97 ? 10.196 8.112 -9.665 1.00 98.56 97 PRO A N 1
ATOM 729 C CA . PRO A 1 97 ? 11.127 8.590 -8.648 1.00 98.56 97 PRO A CA 1
ATOM 730 C C . PRO A 1 97 ? 10.907 10.051 -8.244 1.00 98.56 97 PRO A C 1
ATOM 732 O O . PRO A 1 97 ? 11.060 10.391 -7.067 1.00 98.56 97 PRO A O 1
ATOM 735 N N . GLY A 1 98 ? 10.520 10.912 -9.191 1.00 98.44 98 GLY A N 1
ATOM 736 C CA . GLY A 1 98 ? 10.234 12.322 -8.924 1.00 98.44 98 GLY A CA 1
ATOM 737 C C . GLY A 1 98 ? 8.973 12.502 -8.080 1.00 98.44 98 GLY A C 1
ATOM 738 O O . GLY A 1 98 ? 8.971 13.240 -7.092 1.00 98.44 98 GLY A O 1
ATOM 739 N N . THR A 1 99 ? 7.917 11.773 -8.424 1.00 98.00 99 THR A N 1
ATOM 740 C CA . THR A 1 99 ? 6.635 11.778 -7.718 1.00 98.00 99 THR A CA 1
ATOM 741 C C . THR A 1 99 ? 6.773 11.184 -6.323 1.00 98.00 99 THR A C 1
ATOM 743 O O . THR A 1 99 ? 6.280 11.778 -5.366 1.00 98.00 99 THR A O 1
ATOM 746 N N . ASN A 1 100 ? 7.501 10.074 -6.184 1.00 98.50 100 ASN A N 1
ATOM 747 C CA . ASN A 1 100 ? 7.805 9.476 -4.889 1.00 98.50 100 ASN A CA 1
ATOM 748 C C . ASN A 1 100 ? 8.589 10.459 -3.996 1.00 98.50 100 ASN A C 1
ATOM 750 O O . ASN A 1 100 ? 8.185 10.753 -2.873 1.00 98.50 100 ASN A O 1
ATOM 754 N N . SER A 1 101 ? 9.643 11.084 -4.532 1.00 97.81 101 SER A N 1
ATOM 755 C CA . SER A 1 101 ? 10.398 12.122 -3.815 1.00 97.81 101 SER A CA 1
ATOM 756 C C . SER A 1 101 ? 9.513 13.303 -3.376 1.00 97.81 101 SER A C 1
ATOM 758 O O . SER A 1 101 ? 9.592 13.760 -2.235 1.00 97.81 101 SER A O 1
ATOM 760 N N . SER A 1 102 ? 8.607 13.762 -4.248 1.00 97.00 102 SER A N 1
ATOM 761 C CA . SER A 1 102 ? 7.644 14.836 -3.948 1.00 97.00 102 SER A CA 1
ATOM 762 C C . SER A 1 102 ? 6.605 14.447 -2.886 1.00 97.00 102 SER A C 1
ATOM 764 O O . SER A 1 102 ? 6.191 15.291 -2.075 1.00 97.00 102 SER A O 1
ATOM 766 N N . ARG A 1 103 ? 6.183 13.175 -2.869 1.00 97.06 103 ARG A N 1
ATOM 767 C CA . ARG A 1 103 ? 5.318 12.607 -1.830 1.00 97.06 103 ARG A CA 1
ATOM 768 C C . ARG A 1 103 ? 6.052 12.587 -0.490 1.00 97.06 103 ARG A C 1
ATOM 770 O O . ARG A 1 103 ? 5.496 13.058 0.504 1.00 97.06 103 ARG A O 1
ATOM 777 N N . GLY A 1 104 ? 7.293 12.103 -0.456 1.00 96.06 104 GLY A N 1
ATOM 778 C CA . GLY A 1 104 ? 8.118 12.040 0.751 1.00 96.06 104 GLY A CA 1
ATOM 779 C C . GLY A 1 104 ? 7.419 11.286 1.888 1.00 96.06 104 GLY A C 1
ATOM 780 O O . GLY A 1 104 ? 6.958 10.168 1.706 1.00 96.06 104 GLY A O 1
ATOM 781 N N . ASN A 1 105 ? 7.289 11.928 3.052 1.00 95.12 105 ASN A N 1
ATOM 782 C CA . ASN A 1 105 ? 6.561 11.384 4.208 1.00 95.12 105 ASN A CA 1
ATOM 783 C C . ASN A 1 105 ? 5.221 12.101 4.442 1.00 95.12 105 ASN A C 1
ATOM 785 O O . ASN A 1 105 ? 4.741 12.171 5.571 1.00 95.12 105 ASN A O 1
ATOM 789 N N . LYS A 1 106 ? 4.651 12.740 3.415 1.00 95.56 106 LYS A N 1
ATOM 790 C CA . LYS A 1 106 ? 3.393 13.477 3.566 1.00 95.56 106 LYS A CA 1
ATOM 791 C C . LYS A 1 106 ? 2.248 12.523 3.887 1.00 95.56 106 LYS A C 1
ATOM 793 O O . LYS A 1 106 ? 2.179 11.402 3.382 1.00 95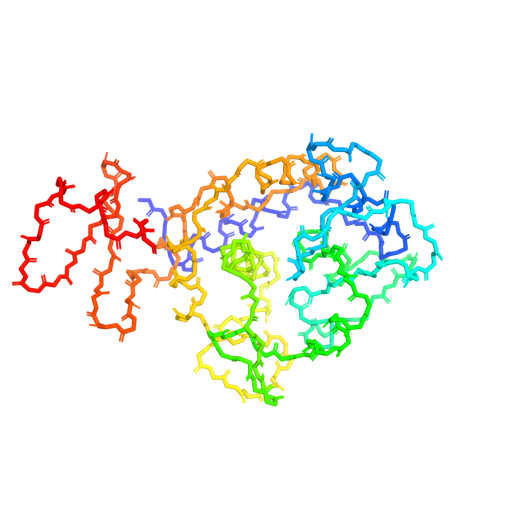.56 106 LYS A O 1
ATOM 798 N N . TYR A 1 107 ? 1.311 13.017 4.683 1.00 94.94 107 TYR A N 1
ATOM 799 C CA . TYR A 1 107 ? 0.078 12.306 4.982 1.00 94.94 107 TYR A CA 1
ATOM 800 C C . TYR A 1 107 ? -0.801 12.213 3.748 1.00 94.94 107 TYR A C 1
ATOM 802 O O . TYR A 1 107 ? -0.897 13.165 2.976 1.00 94.94 107 TYR A O 1
ATOM 810 N N . PHE A 1 108 ? -1.501 11.101 3.586 1.00 95.44 108 PHE A N 1
ATOM 811 C CA . PHE A 1 108 ? -2.517 11.017 2.552 1.00 95.44 108 PHE A CA 1
ATOM 812 C C . PHE A 1 108 ? -3.753 11.826 2.952 1.00 95.44 108 PHE A C 1
ATOM 814 O O . PHE A 1 108 ? -4.249 11.714 4.073 1.00 95.44 108 PHE A O 1
ATOM 821 N N . ALA A 1 109 ? -4.223 12.678 2.043 1.00 94.56 109 ALA A N 1
ATOM 822 C CA . ALA A 1 109 ? -5.437 13.470 2.217 1.00 94.56 109 ALA A CA 1
ATOM 823 C C . ALA A 1 109 ? -6.049 13.815 0.853 1.00 94.56 109 ALA A C 1
ATOM 825 O O . ALA A 1 109 ? -5.462 13.541 -0.187 1.00 94.56 109 ALA A O 1
ATOM 826 N N . ASN A 1 110 ? -7.213 14.465 0.836 1.00 92.56 110 ASN A N 1
ATOM 827 C CA . ASN A 1 110 ? -7.887 14.844 -0.415 1.00 92.56 110 ASN A CA 1
ATOM 828 C C . ASN A 1 110 ? -7.255 16.040 -1.150 1.00 92.56 110 ASN A C 1
ATOM 830 O O . ASN A 1 110 ? -7.619 16.306 -2.290 1.00 92.56 110 ASN A O 1
ATOM 834 N N . THR A 1 111 ? -6.305 16.741 -0.525 1.00 93.44 111 THR A N 1
ATOM 835 C CA . THR A 1 111 ? -5.632 17.906 -1.117 1.00 93.44 111 THR A CA 1
ATOM 836 C C . THR A 1 111 ? -4.130 17.818 -0.892 1.00 93.44 111 THR A C 1
ATOM 838 O O . THR A 1 111 ? -3.689 17.526 0.221 1.00 93.44 111 THR A O 1
ATOM 841 N N . THR A 1 112 ? -3.336 18.116 -1.921 1.00 96.19 112 THR A N 1
ATOM 842 C CA . THR A 1 112 ? -1.875 18.217 -1.803 1.00 96.19 112 THR A CA 1
ATOM 843 C C . THR A 1 112 ? -1.477 19.554 -1.181 1.00 96.19 112 THR A C 1
ATOM 845 O O . THR A 1 112 ? -1.879 20.616 -1.651 1.00 96.19 112 THR A O 1
ATOM 848 N N . THR A 1 113 ? -0.663 19.503 -0.129 1.00 95.12 113 THR A N 1
ATOM 849 C CA . THR A 1 113 ? -0.096 20.669 0.563 1.00 95.12 113 THR A CA 1
ATOM 850 C C . THR A 1 113 ? 1.387 20.422 0.874 1.00 95.12 113 THR A C 1
ATOM 852 O O . THR A 1 113 ? 2.000 19.472 0.376 1.00 95.12 113 THR A O 1
ATOM 855 N N . SER A 1 114 ? 1.997 21.261 1.713 1.00 94.19 114 SER A N 1
ATOM 856 C CA . SER A 1 114 ? 3.323 20.982 2.273 1.00 94.19 114 SER A CA 1
ATOM 857 C C . SER A 1 114 ? 3.338 19.750 3.190 1.00 94.19 114 SER A C 1
ATOM 859 O O . SER A 1 114 ? 4.377 19.104 3.298 1.00 94.19 114 SER A O 1
ATOM 861 N N . THR A 1 115 ? 2.205 19.398 3.807 1.00 92.81 115 THR A N 1
ATOM 862 C CA . THR A 1 115 ? 2.086 18.304 4.792 1.00 92.81 115 THR A CA 1
ATOM 863 C C . THR A 1 115 ? 1.321 17.096 4.252 1.00 92.81 115 THR A C 1
ATOM 865 O O . THR A 1 115 ? 1.475 15.990 4.768 1.00 92.81 115 THR A O 1
ATOM 868 N N . THR A 1 116 ? 0.516 17.285 3.206 1.00 95.12 116 THR A N 1
ATOM 869 C CA . THR A 1 116 ? -0.386 16.261 2.673 1.00 95.12 116 THR A CA 1
ATOM 870 C C . THR A 1 116 ? -0.155 15.985 1.192 1.00 95.12 116 THR A C 1
ATOM 872 O O . THR A 1 116 ? 0.293 16.856 0.447 1.00 95.12 116 THR A O 1
ATOM 875 N N . TYR A 1 117 ? -0.488 14.777 0.755 1.00 96.69 117 TYR A N 1
ATOM 876 C CA . TYR A 1 117 ? -0.429 14.331 -0.630 1.00 96.69 117 TYR A CA 1
ATOM 877 C C . TYR A 1 117 ? -1.782 13.745 -1.040 1.00 96.69 117 TYR A C 1
ATOM 879 O O . TYR A 1 117 ? -2.295 12.846 -0.371 1.00 96.69 117 TYR A O 1
ATOM 887 N N . ALA A 1 118 ? -2.345 14.259 -2.133 1.00 97.06 118 ALA A N 1
ATOM 888 C CA . ALA A 1 118 ? -3.548 13.726 -2.754 1.00 97.06 118 ALA A CA 1
ATOM 889 C C . ALA A 1 118 ? -3.168 12.829 -3.939 1.00 97.06 118 ALA A C 1
ATOM 891 O O . ALA A 1 118 ? -2.690 13.351 -4.949 1.00 97.06 118 ALA A O 1
ATOM 892 N N . PRO A 1 119 ? -3.344 11.501 -3.828 1.00 97.25 119 PRO A N 1
ATOM 893 C CA . PRO A 1 119 ? -3.182 10.605 -4.960 1.00 97.25 119 PRO A CA 1
ATOM 894 C C . PRO A 1 119 ? -4.381 10.729 -5.914 1.00 97.25 119 PRO A C 1
ATOM 896 O O . PRO A 1 119 ? -5.408 11.324 -5.570 1.00 97.25 119 PRO A O 1
ATOM 899 N N . ARG A 1 120 ? -4.251 10.128 -7.101 1.00 97.00 120 ARG A N 1
ATOM 900 C CA . ARG A 1 120 ? -5.370 9.919 -8.032 1.00 97.00 120 ARG A CA 1
ATOM 901 C C . ARG A 1 120 ? -6.480 9.082 -7.392 1.00 97.00 120 ARG A C 1
ATOM 903 O O . ARG A 1 120 ? -6.220 8.330 -6.452 1.00 97.00 120 ARG A O 1
ATOM 910 N N . ASP A 1 121 ? -7.701 9.230 -7.892 1.00 95.44 121 ASP A N 1
ATOM 911 C CA . ASP A 1 121 ? -8.882 8.654 -7.249 1.00 95.44 121 ASP A CA 1
ATOM 912 C C . ASP A 1 121 ? -8.875 7.121 -7.241 1.00 95.44 121 ASP A C 1
ATOM 914 O O . ASP A 1 121 ? -9.289 6.529 -6.251 1.00 95.44 121 ASP A O 1
ATOM 918 N N . GLU A 1 122 ? -8.317 6.485 -8.272 1.00 96.06 122 GLU A N 1
ATOM 919 C CA . GLU A 1 122 ? -8.376 5.031 -8.479 1.00 96.06 122 GLU A CA 1
ATOM 920 C C . GLU A 1 122 ? -7.251 4.253 -7.765 1.00 96.06 122 GLU A C 1
ATOM 922 O O . GLU A 1 122 ? -6.890 3.161 -8.189 1.00 96.06 122 GLU A O 1
ATOM 927 N N . VAL A 1 123 ? -6.608 4.853 -6.754 1.00 98.19 123 VAL A N 1
ATOM 928 C CA . VAL A 1 123 ? -5.703 4.146 -5.809 1.00 98.19 123 VAL A CA 1
ATOM 929 C C . VAL A 1 123 ? -5.958 4.527 -4.358 1.00 98.19 123 VAL A C 1
ATOM 931 O O . VAL A 1 123 ? -5.188 4.172 -3.460 1.00 98.19 123 VAL A O 1
ATOM 934 N N . LYS A 1 124 ? -6.988 5.330 -4.103 1.00 97.69 124 LYS A N 1
ATOM 935 C CA . LYS A 1 124 ? -7.296 5.806 -2.755 1.00 97.69 124 LYS A CA 1
ATOM 936 C C . LYS A 1 124 ? -7.678 4.632 -1.855 1.00 97.69 124 LYS A C 1
ATOM 938 O O . LYS A 1 124 ? -7.226 4.557 -0.710 1.00 97.69 124 LYS A O 1
ATOM 943 N N . GLY A 1 125 ? -8.451 3.698 -2.390 1.00 97.94 125 GLY A N 1
ATOM 944 C CA . GLY A 1 125 ? -8.856 2.458 -1.748 1.00 97.94 125 GLY A CA 1
ATOM 945 C C . GLY A 1 125 ? -7.676 1.520 -1.533 1.00 97.94 125 GLY A C 1
ATOM 946 O O . GLY A 1 125 ? -7.516 1.018 -0.418 1.00 97.94 125 GLY A O 1
ATOM 947 N N . ASP A 1 126 ? -6.810 1.359 -2.539 1.00 98.62 126 ASP A N 1
ATOM 948 C CA . ASP A 1 126 ? -5.574 0.572 -2.440 1.00 98.62 126 ASP A CA 1
ATOM 949 C C . ASP A 1 126 ? -4.712 1.055 -1.278 1.00 98.62 126 ASP A C 1
ATOM 951 O O . ASP A 1 126 ? -4.328 0.287 -0.394 1.00 98.62 126 ASP A O 1
ATOM 955 N N . ILE A 1 127 ? -4.434 2.361 -1.247 1.00 98.75 127 ILE A N 1
ATOM 956 C CA . ILE A 1 127 ? -3.628 2.996 -0.204 1.00 98.75 127 ILE A CA 1
ATOM 957 C C . ILE A 1 127 ? -4.278 2.786 1.166 1.00 98.75 127 ILE A C 1
ATOM 959 O O . ILE A 1 127 ? -3.585 2.421 2.119 1.00 98.75 127 ILE A O 1
ATOM 963 N N . ALA A 1 128 ? -5.598 2.962 1.273 1.00 98.44 128 ALA A N 1
ATOM 964 C CA . ALA A 1 128 ? -6.323 2.722 2.516 1.00 98.44 128 ALA A CA 1
ATOM 965 C C . ALA A 1 128 ? -6.174 1.271 2.992 1.00 98.44 128 ALA A C 1
ATOM 967 O O . ALA A 1 128 ? -5.772 1.039 4.133 1.00 98.44 128 ALA A O 1
ATOM 968 N N . ARG A 1 129 ? -6.412 0.287 2.118 1.00 98.69 129 ARG A N 1
ATOM 969 C CA . ARG A 1 129 ? -6.317 -1.143 2.455 1.00 98.69 129 ARG A CA 1
ATOM 970 C C . ARG A 1 129 ? -4.890 -1.576 2.781 1.00 98.69 129 ARG A C 1
ATOM 972 O O . ARG A 1 129 ? -4.710 -2.417 3.664 1.00 98.69 129 ARG A O 1
ATOM 979 N N . ILE A 1 130 ? -3.876 -0.999 2.136 1.00 98.81 130 ILE A N 1
ATOM 980 C CA . ILE A 1 130 ? -2.465 -1.214 2.488 1.00 98.81 130 ILE A CA 1
ATOM 981 C C . ILE A 1 130 ? -2.187 -0.695 3.903 1.00 98.81 130 ILE A C 1
ATOM 983 O O . ILE A 1 130 ? -1.638 -1.420 4.733 1.00 98.81 130 ILE A O 1
ATOM 987 N N . LEU A 1 131 ? -2.611 0.530 4.222 1.00 98.56 131 LEU A N 1
ATOM 988 C CA . LEU A 1 131 ? -2.396 1.118 5.545 1.00 98.56 131 LEU A CA 1
ATOM 989 C C . LEU A 1 131 ? -3.173 0.385 6.647 1.00 98.56 131 LEU A C 1
ATOM 991 O O . LEU A 1 131 ? -2.627 0.164 7.729 1.00 98.56 131 LEU A O 1
ATOM 995 N N . PHE A 1 132 ? -4.401 -0.065 6.377 1.00 98.44 132 PHE A N 1
ATOM 996 C CA . PHE A 1 132 ? -5.161 -0.918 7.293 1.00 98.44 132 PHE A CA 1
ATOM 997 C C . PHE A 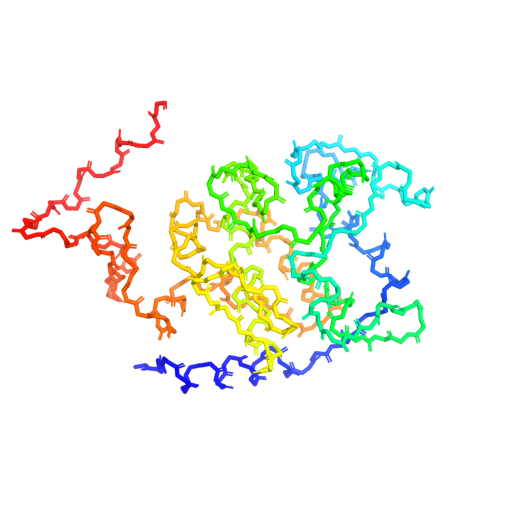1 132 ? -4.418 -2.219 7.587 1.00 98.44 132 PHE A C 1
ATOM 999 O O . PHE A 1 132 ? -4.234 -2.567 8.758 1.00 98.44 132 PHE A O 1
ATOM 1006 N N . TYR A 1 133 ? -3.935 -2.899 6.542 1.00 98.69 133 TYR A N 1
ATOM 1007 C CA . TYR A 1 133 ? -3.128 -4.110 6.672 1.00 98.69 133 TYR A CA 1
ATOM 1008 C C . TYR A 1 133 ? -1.886 -3.876 7.530 1.00 98.69 133 TYR A C 1
ATOM 1010 O O . TYR A 1 133 ? -1.637 -4.661 8.442 1.00 98.69 133 TYR A O 1
ATOM 1018 N N . MET A 1 134 ? -1.161 -2.773 7.321 1.00 98.56 134 MET A N 1
ATOM 1019 C CA . MET A 1 134 ? 0.047 -2.469 8.093 1.00 98.56 134 MET A CA 1
ATOM 1020 C C . MET A 1 134 ? -0.225 -2.398 9.600 1.00 98.56 134 MET A C 1
ATOM 1022 O O . MET A 1 134 ? 0.562 -2.930 10.381 1.00 98.56 134 MET A O 1
ATOM 1026 N N . THR A 1 135 ? -1.365 -1.836 10.022 1.00 97.69 135 THR A N 1
ATOM 1027 C CA . THR A 1 135 ? -1.741 -1.812 11.451 1.00 97.69 135 THR A CA 1
ATOM 1028 C C . THR A 1 135 ? -2.102 -3.183 12.023 1.00 97.69 135 THR A C 1
ATOM 1030 O O . THR A 1 135 ? -2.039 -3.375 13.239 1.00 97.69 135 THR A O 1
ATOM 1033 N N . VAL A 1 136 ? -2.538 -4.122 11.176 1.00 97.94 136 VAL A N 1
ATOM 1034 C CA . VAL A 1 136 ? -2.864 -5.501 11.562 1.00 97.94 136 VAL A CA 1
ATOM 1035 C C . VAL A 1 136 ? -1.607 -6.359 11.587 1.00 97.94 136 VAL A C 1
ATOM 1037 O O . VAL A 1 136 ? -1.429 -7.115 12.535 1.00 97.94 136 VAL A O 1
ATOM 1040 N N . MET A 1 137 ? -0.736 -6.241 10.585 1.00 98.12 137 MET A N 1
ATOM 1041 C CA . MET A 1 137 ? 0.510 -7.001 10.485 1.00 98.12 137 MET A CA 1
ATOM 1042 C C . MET A 1 137 ? 1.490 -6.618 11.599 1.00 98.12 137 MET A C 1
ATOM 1044 O O . MET A 1 137 ? 2.031 -7.494 12.274 1.00 98.12 137 MET A O 1
ATOM 1048 N N . TYR A 1 138 ? 1.654 -5.315 11.846 1.00 97.69 138 TYR A N 1
ATOM 1049 C CA . TYR A 1 138 ? 2.614 -4.768 12.803 1.00 97.69 138 TYR A CA 1
ATOM 1050 C C . TYR A 1 138 ? 1.882 -4.059 13.943 1.00 97.69 138 TYR A C 1
ATOM 1052 O O . TYR A 1 138 ? 1.397 -2.938 13.803 1.00 97.69 138 TYR A O 1
ATOM 1060 N N . SER A 1 139 ? 1.800 -4.716 15.102 1.00 94.25 139 SER A N 1
ATOM 1061 C CA . SER A 1 139 ? 0.957 -4.282 16.226 1.00 94.25 139 SER A CA 1
ATOM 1062 C C . SER A 1 139 ? 1.340 -2.932 16.840 1.00 94.25 139 SER A C 1
ATOM 1064 O O . SER A 1 139 ? 0.529 -2.340 17.545 1.00 94.25 139 SER A O 1
ATOM 1066 N N . ASN A 1 140 ? 2.568 -2.464 16.610 1.00 94.88 140 ASN A N 1
ATOM 1067 C CA . ASN A 1 140 ? 3.046 -1.154 17.045 1.00 94.88 140 ASN A CA 1
ATOM 1068 C C . ASN A 1 140 ? 2.592 -0.010 16.127 1.00 94.88 140 ASN A C 1
ATOM 1070 O O . ASN A 1 140 ? 2.712 1.139 16.536 1.00 94.88 140 ASN A O 1
ATOM 1074 N N . LEU A 1 141 ? 2.101 -0.303 14.917 1.00 96.75 141 LEU A N 1
ATOM 1075 C CA . LEU A 1 141 ? 1.637 0.706 13.970 1.00 96.75 141 LEU A CA 1
ATOM 1076 C C . LEU A 1 141 ? 0.184 1.108 14.241 1.00 96.75 141 LEU A C 1
ATOM 1078 O O . LEU A 1 141 ? -0.702 0.265 14.427 1.00 96.75 141 LEU A O 1
ATOM 1082 N N . GLU A 1 142 ? -0.069 2.412 14.208 1.00 95.31 142 GLU A N 1
ATOM 1083 C CA . GLU A 1 142 ? -1.361 3.004 14.539 1.00 95.31 142 GLU A CA 1
ATOM 1084 C C . GLU A 1 142 ? -1.787 4.058 13.510 1.00 95.31 142 GLU A C 1
ATOM 1086 O O . GLU A 1 142 ? -1.019 4.948 13.141 1.00 95.31 142 GLU A O 1
ATOM 1091 N N . LEU A 1 143 ? -3.040 3.967 13.059 1.00 94.56 143 LEU A N 1
ATOM 1092 C CA . LEU A 1 143 ? -3.664 5.019 12.265 1.00 94.56 143 LEU A CA 1
ATOM 1093 C C . LEU A 1 143 ? -4.352 6.028 13.185 1.00 94.56 143 LEU A C 1
ATOM 1095 O O . LEU A 1 143 ? -5.174 5.647 14.015 1.00 94.56 143 LEU A O 1
ATOM 1099 N N . VAL A 1 144 ? -4.031 7.309 13.012 1.00 91.75 144 VAL A N 1
ATOM 1100 C CA . VAL A 1 144 ? -4.528 8.428 13.830 1.00 91.75 144 VAL A CA 1
ATOM 1101 C C . VAL A 1 144 ? -5.269 9.459 12.972 1.00 91.75 144 VAL A C 1
ATOM 1103 O O . VAL A 1 144 ? -5.185 9.430 11.749 1.00 91.75 144 VAL A O 1
ATOM 1106 N N . ASN A 1 145 ? -5.970 10.411 13.591 1.00 89.94 145 ASN A N 1
ATOM 1107 C CA . ASN A 1 145 ? -6.651 11.525 12.906 1.00 89.94 145 ASN A CA 1
ATOM 1108 C C . ASN A 1 145 ? -5.952 12.872 13.167 1.00 89.94 145 ASN A C 1
ATOM 1110 O O . ASN A 1 145 ? -6.582 13.864 13.531 1.00 89.94 145 ASN A O 1
ATOM 1114 N N . SER A 1 146 ? -4.624 12.902 13.039 1.00 86.19 146 SER A N 1
ATOM 1115 C CA . SER A 1 146 ? -3.813 14.105 13.251 1.00 86.19 146 SER A CA 1
ATOM 1116 C C . SER A 1 146 ? -2.524 14.101 12.422 1.00 86.19 146 SER A C 1
ATOM 1118 O O . SER A 1 146 ? -2.075 13.063 11.936 1.00 86.19 146 SER A O 1
ATOM 1120 N N . TYR A 1 147 ? -1.915 15.283 12.283 1.00 84.62 147 TYR A N 1
ATOM 1121 C CA . TYR A 1 147 ? -0.664 15.511 11.553 1.00 84.62 147 TYR A CA 1
ATOM 1122 C C . TYR A 1 147 ? 0.508 15.762 12.519 1.00 84.62 147 TYR A C 1
ATOM 1124 O O . TYR A 1 147 ? 1.057 16.860 12.561 1.00 84.62 147 TYR A O 1
ATOM 1132 N N . ASN A 1 148 ? 0.878 14.764 13.327 1.00 79.94 148 ASN A N 1
ATOM 1133 C CA . ASN A 1 148 ? 1.832 14.959 14.437 1.00 79.94 148 ASN A CA 1
ATOM 1134 C C . ASN A 1 148 ? 3.251 14.408 14.186 1.00 79.94 148 ASN A C 1
ATOM 1136 O O . ASN A 1 148 ? 4.147 14.608 14.999 1.00 79.94 148 ASN A O 1
ATOM 1140 N N . SER A 1 149 ? 3.459 13.742 13.055 1.00 76.50 149 SER A N 1
ATOM 1141 C CA . SER A 1 149 ? 4.723 13.171 12.544 1.00 76.50 149 SER A CA 1
ATOM 1142 C C . SER A 1 149 ? 5.459 12.336 13.581 1.00 76.50 149 SER A C 1
ATOM 1144 O O . SER A 1 149 ? 6.623 12.579 13.896 1.00 76.50 149 SER A O 1
ATOM 1146 N N . VAL A 1 150 ? 4.751 11.339 14.106 1.00 85.12 150 VAL A N 1
ATOM 1147 C CA . VAL A 1 150 ? 5.246 10.429 15.137 1.00 85.12 150 VAL A CA 1
ATOM 1148 C C . VAL A 1 150 ? 5.612 9.099 14.484 1.00 85.12 150 VAL A C 1
ATOM 1150 O O . VAL A 1 150 ? 4.844 8.551 13.697 1.00 85.12 150 VAL A O 1
ATOM 1153 N N . VAL A 1 151 ? 6.793 8.567 14.810 1.00 91.19 151 VAL A N 1
ATOM 1154 C CA . VAL A 1 151 ? 7.180 7.211 14.392 1.00 91.19 151 VAL A CA 1
ATOM 1155 C C . VAL A 1 151 ? 6.110 6.223 14.862 1.00 91.19 151 VAL A C 1
ATOM 1157 O O . VAL A 1 151 ? 5.579 6.356 15.960 1.00 91.19 151 VAL A O 1
ATOM 1160 N N . TYR A 1 152 ? 5.802 5.237 14.026 1.00 95.31 152 TYR A N 1
ATOM 1161 C CA . TYR A 1 152 ? 4.726 4.260 14.197 1.00 95.31 152 TYR A CA 1
ATOM 1162 C C . TYR A 1 152 ? 3.301 4.794 14.050 1.00 95.31 152 TYR A C 1
ATOM 1164 O O . TYR A 1 152 ? 2.367 3.998 14.108 1.00 95.31 152 TYR A O 1
ATOM 1172 N N . GLN A 1 153 ? 3.111 6.088 13.786 1.00 93.44 153 GLN A N 1
ATOM 1173 C CA . GLN A 1 153 ? 1.793 6.648 13.510 1.00 93.44 153 GLN A CA 1
ATOM 1174 C C . GLN A 1 153 ? 1.699 7.167 12.076 1.00 93.44 153 GLN A C 1
ATOM 1176 O O . GLN A 1 153 ? 2.601 7.837 11.576 1.00 93.44 153 GLN A O 1
ATOM 1181 N N . MET A 1 154 ? 0.584 6.862 11.418 1.00 89.75 154 MET A N 1
ATOM 1182 C CA . MET A 1 154 ? 0.225 7.402 10.107 1.00 89.75 154 MET A CA 1
ATOM 1183 C C . MET A 1 154 ? -1.196 7.960 10.174 1.00 89.75 154 MET A C 1
ATOM 1185 O O . MET A 1 154 ? -2.032 7.491 10.940 1.00 89.75 154 MET A O 1
ATOM 1189 N N . GLY A 1 155 ? -1.451 9.035 9.440 1.00 74.31 155 GLY A N 1
ATOM 1190 C CA . GLY A 1 155 ? -2.616 9.884 9.677 1.00 74.31 155 GLY A CA 1
ATOM 1191 C C . GLY A 1 155 ? -3.786 9.702 8.713 1.00 74.31 155 GLY A C 1
ATOM 1192 O O . GLY A 1 155 ? -3.653 9.167 7.614 1.00 74.31 155 GLY A O 1
ATOM 1193 N N . MET A 1 156 ? -4.895 10.280 9.171 1.00 86.50 156 MET A N 1
ATOM 1194 C CA . MET A 1 156 ? -6.224 10.452 8.591 1.00 86.50 156 MET A CA 1
ATOM 1195 C C . MET A 1 156 ? -7.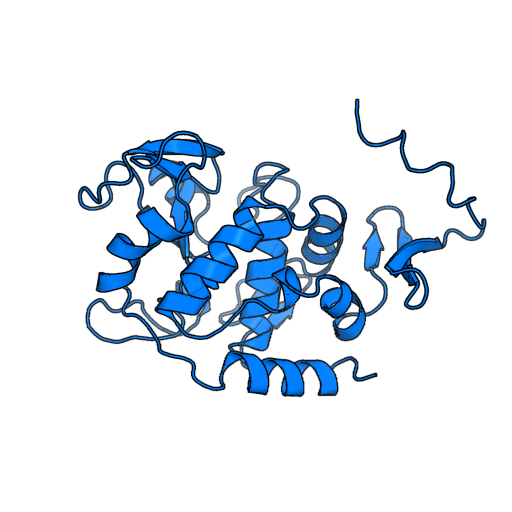027 9.165 8.410 1.00 86.50 156 MET A C 1
ATOM 1197 O O . MET A 1 156 ? -7.601 8.950 7.345 1.00 86.50 156 MET A O 1
ATOM 1201 N N . LEU A 1 157 ? -7.123 8.349 9.469 1.00 92.38 157 LEU A N 1
ATOM 1202 C CA . LEU A 1 157 ? -8.018 7.184 9.522 1.00 92.38 157 LEU A CA 1
ATOM 1203 C C . LEU A 1 157 ? -9.406 7.494 8.931 1.00 92.38 157 LEU A C 1
ATOM 1205 O O . LEU A 1 157 ? -9.873 6.744 8.082 1.00 92.38 157 LEU A O 1
ATOM 1209 N N . ASP A 1 158 ? -10.017 8.627 9.278 1.00 90.44 158 ASP A N 1
ATOM 1210 C CA . ASP A 1 158 ? -11.342 9.011 8.767 1.00 90.44 158 ASP A CA 1
ATOM 1211 C C . ASP A 1 158 ? -11.359 9.230 7.245 1.00 90.44 158 ASP A C 1
ATOM 1213 O O . ASP A 1 158 ? -12.359 8.951 6.582 1.00 90.44 158 ASP A O 1
ATOM 1217 N N . ILE A 1 159 ? -10.260 9.724 6.667 1.00 91.25 159 ILE A N 1
ATOM 1218 C CA . ILE A 1 159 ? -10.113 9.861 5.212 1.00 91.25 159 ILE A CA 1
ATOM 1219 C C . ILE A 1 159 ? -9.907 8.486 4.580 1.00 91.25 159 ILE A C 1
ATOM 1221 O O . ILE A 1 159 ? -10.544 8.183 3.578 1.00 91.25 159 ILE A O 1
ATOM 1225 N N . LEU A 1 160 ? -9.068 7.636 5.174 1.00 95.44 160 LEU A N 1
ATOM 1226 C CA . LEU A 1 160 ? -8.807 6.289 4.662 1.00 95.44 160 LEU A CA 1
ATOM 1227 C C . LEU A 1 160 ? -10.075 5.425 4.678 1.00 95.44 160 LEU A C 1
ATOM 1229 O O . LEU A 1 160 ? -10.329 4.687 3.730 1.00 95.44 160 LEU A O 1
ATOM 1233 N N . LEU A 1 161 ? -10.908 5.551 5.714 1.00 92.81 161 LEU A N 1
ATOM 1234 C CA . LEU A 1 161 ? -12.211 4.887 5.782 1.00 92.81 161 LEU A CA 1
ATOM 1235 C C . LEU A 1 161 ? -13.153 5.378 4.669 1.00 92.81 161 LEU A C 1
ATOM 1237 O O . LEU A 1 161 ? -13.849 4.572 4.059 1.00 92.81 161 LEU A O 1
ATOM 1241 N N . GLN A 1 162 ? -13.153 6.677 4.353 1.00 89.44 162 GLN A N 1
ATOM 1242 C CA . GLN A 1 162 ? -13.922 7.213 3.221 1.00 89.44 162 GLN A CA 1
ATOM 1243 C C . GLN A 1 162 ? -13.403 6.685 1.881 1.00 89.44 162 GLN A C 1
ATOM 1245 O O . GLN A 1 162 ? -14.189 6.243 1.046 1.00 89.44 162 GLN A O 1
ATOM 1250 N N . TRP A 1 163 ? -12.087 6.691 1.690 1.00 93.69 163 TRP A N 1
ATOM 1251 C CA . TRP A 1 163 ? -11.433 6.195 0.481 1.00 93.69 163 TRP A CA 1
ATOM 1252 C C . TRP A 1 163 ? -11.710 4.720 0.227 1.00 93.69 163 TRP A C 1
ATOM 1254 O O . TRP A 1 163 ? -12.014 4.346 -0.898 1.00 93.69 163 TRP A O 1
ATOM 1264 N N . HIS A 1 164 ? -11.707 3.905 1.280 1.00 93.94 164 HIS A N 1
ATOM 1265 C CA . HIS A 1 164 ? -12.075 2.496 1.200 1.00 93.94 164 HIS A CA 1
ATOM 1266 C C . HIS A 1 164 ? -13.468 2.261 0.589 1.00 93.94 164 HIS A C 1
ATOM 1268 O O . HIS A 1 164 ? -13.665 1.269 -0.109 1.00 93.94 164 HIS A O 1
ATOM 1274 N N . LEU A 1 165 ? -14.425 3.165 0.836 1.00 87.25 165 LEU A N 1
ATOM 1275 C CA . LEU A 1 165 ? -15.773 3.087 0.266 1.00 87.25 165 LEU A CA 1
ATOM 1276 C C . LEU A 1 165 ? -15.870 3.694 -1.136 1.00 87.25 165 LEU A C 1
ATOM 1278 O O . LEU A 1 165 ? -16.644 3.212 -1.961 1.00 87.25 165 LEU A O 1
ATOM 1282 N N . GLN A 1 166 ? -15.138 4.781 -1.377 1.00 85.56 166 GLN A N 1
ATOM 1283 C CA . GLN A 1 166 ? -15.155 5.516 -2.645 1.00 85.56 166 GLN A CA 1
ATOM 1284 C C . GLN A 1 166 ? -14.434 4.764 -3.764 1.00 85.56 166 GLN A C 1
ATOM 1286 O O . GLN A 1 166 ? -14.823 4.893 -4.921 1.00 85.56 166 GLN A O 1
ATOM 1291 N N . ASP A 1 167 ? -13.430 3.971 -3.403 1.00 92.44 167 ASP A N 1
ATOM 1292 C CA . ASP A 1 167 ? -12.609 3.176 -4.307 1.00 92.44 167 ASP A CA 1
ATOM 1293 C C . ASP A 1 167 ? -12.628 1.698 -3.850 1.00 92.44 167 ASP A C 1
ATOM 1295 O O . ASP A 1 167 ? -11.785 1.252 -3.053 1.00 92.44 167 ASP A O 1
ATOM 1299 N N . PRO A 1 168 ? -13.674 0.937 -4.244 1.00 93.50 168 PRO A N 1
ATOM 1300 C CA . PRO A 1 168 ? -13.829 -0.470 -3.885 1.00 93.50 168 PRO A CA 1
ATOM 1301 C C . PRO A 1 168 ? -12.693 -1.341 -4.423 1.00 93.50 168 PRO A C 1
ATOM 1303 O O . PRO A 1 168 ? -12.021 -0.972 -5.377 1.00 93.50 168 PRO A O 1
ATOM 1306 N N . VAL A 1 169 ? -12.522 -2.532 -3.843 1.00 94.75 169 VAL A N 1
ATOM 1307 C CA . VAL A 1 169 ? -11.519 -3.491 -4.326 1.00 94.75 169 VAL A CA 1
ATOM 1308 C C . VAL A 1 169 ? -11.749 -3.830 -5.794 1.00 94.75 169 VAL A C 1
ATOM 1310 O O . VAL A 1 169 ? -12.847 -4.256 -6.170 1.00 94.75 169 VAL A O 1
ATOM 1313 N N . ASP A 1 170 ? -10.697 -3.717 -6.597 1.00 94.25 170 ASP A N 1
ATOM 1314 C CA . ASP A 1 170 ? -10.729 -4.041 -8.018 1.00 94.25 170 ASP A CA 1
ATOM 1315 C C . ASP A 1 170 ? -9.984 -5.351 -8.353 1.00 94.25 170 ASP A C 1
ATOM 1317 O O . ASP A 1 170 ? -9.512 -6.098 -7.486 1.00 94.25 170 ASP A O 1
ATOM 1321 N N . SER A 1 171 ? -9.934 -5.702 -9.641 1.00 96.44 171 SER A N 1
ATOM 1322 C CA . SER A 1 171 ? -9.231 -6.905 -10.102 1.00 96.44 171 SER A CA 1
ATOM 1323 C C . SER A 1 171 ? -7.707 -6.783 -10.043 1.00 96.44 171 SER A C 1
ATOM 1325 O O . SER A 1 171 ? -7.021 -7.807 -9.955 1.00 96.44 171 SER A O 1
ATOM 1327 N N . PHE A 1 172 ? -7.170 -5.563 -10.124 1.00 97.94 172 PHE A N 1
ATOM 1328 C CA . PHE A 1 172 ? -5.734 -5.316 -10.059 1.00 97.94 172 PHE A CA 1
ATOM 1329 C C . PHE A 1 172 ? -5.224 -5.612 -8.646 1.00 97.94 172 PHE A C 1
ATOM 1331 O O . PHE A 1 172 ? -4.297 -6.406 -8.482 1.00 97.94 172 PHE A O 1
ATOM 1338 N N . GLU A 1 173 ? -5.904 -5.108 -7.617 1.00 98.31 173 GLU A N 1
ATOM 1339 C CA . GLU A 1 173 ? -5.599 -5.409 -6.218 1.00 98.31 173 GLU A CA 1
ATOM 1340 C C . GLU A 1 173 ? -5.747 -6.888 -5.866 1.00 98.31 173 GLU A C 1
ATOM 1342 O O . GLU A 1 173 ? -4.885 -7.446 -5.186 1.00 98.31 173 GLU A O 1
ATOM 1347 N N . GLN A 1 174 ? -6.809 -7.550 -6.336 1.00 98.44 174 GLN A N 1
ATOM 1348 C CA . GLN A 1 174 ? -6.990 -8.989 -6.109 1.00 98.44 174 GLN A CA 1
ATOM 1349 C C . GLN A 1 174 ? -5.851 -9.801 -6.735 1.00 98.44 174 GLN A C 1
ATOM 1351 O O . GLN A 1 174 ? -5.317 -10.720 -6.108 1.00 98.44 174 GLN A O 1
ATOM 1356 N N . THR A 1 175 ? -5.446 -9.444 -7.957 1.00 98.56 175 THR A N 1
ATOM 1357 C CA . THR A 1 175 ? -4.314 -10.077 -8.646 1.00 98.56 175 THR A CA 1
ATOM 1358 C C . THR A 1 175 ? -3.022 -9.847 -7.875 1.00 98.56 175 THR A C 1
ATOM 1360 O O . THR A 1 175 ? -2.303 -10.804 -7.583 1.00 98.56 175 THR A O 1
ATOM 1363 N N . ARG A 1 176 ? -2.772 -8.606 -7.455 1.00 98.69 176 ARG A N 1
ATOM 1364 C CA . ARG A 1 176 ? -1.628 -8.243 -6.624 1.00 98.69 176 ARG A CA 1
ATOM 1365 C C . ARG A 1 176 ? -1.592 -9.039 -5.317 1.00 98.69 176 ARG A C 1
ATOM 1367 O O . ARG A 1 176 ? -0.554 -9.603 -4.981 1.00 98.69 176 ARG A O 1
ATOM 1374 N N . ASN A 1 177 ? -2.717 -9.157 -4.611 1.00 98.75 177 ASN A N 1
ATOM 1375 C CA . ASN A 1 177 ? -2.823 -9.922 -3.363 1.00 98.75 177 ASN A CA 1
ATOM 1376 C C . ASN A 1 177 ? -2.523 -11.418 -3.581 1.00 98.75 177 ASN A C 1
ATOM 1378 O O . ASN A 1 177 ? -1.827 -12.035 -2.777 1.00 98.75 177 ASN A O 1
ATOM 1382 N N . ASN A 1 178 ? -2.981 -11.994 -4.700 1.00 98.75 178 ASN A N 1
ATOM 1383 C CA . ASN A 1 178 ? -2.669 -13.377 -5.077 1.00 98.75 178 ASN A CA 1
ATOM 1384 C C . ASN A 1 178 ? -1.176 -13.586 -5.369 1.00 98.75 178 ASN A C 1
ATOM 1386 O O . ASN A 1 178 ? -0.608 -14.593 -4.951 1.00 98.75 178 ASN A O 1
ATOM 1390 N N . ILE A 1 179 ? -0.536 -12.652 -6.077 1.00 98.69 179 ILE A N 1
ATOM 1391 C CA . ILE A 1 179 ? 0.897 -12.737 -6.383 1.00 98.69 179 ILE A CA 1
ATOM 1392 C C . ILE A 1 179 ? 1.713 -12.608 -5.096 1.00 98.69 179 ILE A C 1
ATOM 1394 O O . ILE A 1 179 ? 2.576 -13.446 -4.844 1.00 98.69 179 ILE A O 1
ATOM 1398 N N . ILE A 1 180 ? 1.391 -11.637 -4.236 1.00 98.81 180 ILE A N 1
ATOM 1399 C CA . ILE A 1 180 ? 2.077 -11.472 -2.949 1.00 98.81 180 ILE A CA 1
ATOM 1400 C C . ILE A 1 180 ? 1.904 -12.714 -2.071 1.00 98.81 180 ILE A C 1
ATOM 1402 O O . ILE A 1 180 ? 2.873 -13.150 -1.458 1.00 98.81 180 ILE A O 1
ATOM 1406 N N . PHE A 1 181 ? 0.734 -13.358 -2.062 1.00 98.56 181 PHE A N 1
ATOM 1407 C CA . PHE A 1 181 ? 0.549 -14.616 -1.333 1.00 98.56 181 PHE A CA 1
ATOM 1408 C C . PHE A 1 181 ? 1.513 -15.722 -1.788 1.00 98.56 181 PHE A C 1
ATOM 1410 O O . PHE A 1 181 ? 2.028 -16.473 -0.962 1.00 98.56 181 PHE A O 1
ATOM 1417 N N . ASN A 1 182 ? 1.806 -15.811 -3.086 1.00 98.25 182 ASN A N 1
ATOM 1418 C CA . ASN A 1 182 ? 2.769 -16.788 -3.597 1.00 98.25 182 ASN A CA 1
ATOM 1419 C C . ASN A 1 182 ? 4.222 -16.459 -3.202 1.00 98.25 182 ASN A C 1
ATOM 1421 O O . ASN A 1 182 ? 5.055 -17.361 -3.201 1.00 98.25 182 ASN A O 1
ATOM 1425 N N . LEU A 1 183 ? 4.519 -15.198 -2.865 1.00 97.69 183 LEU A N 1
ATOM 1426 C CA . LEU A 1 183 ? 5.863 -14.706 -2.535 1.00 97.69 183 LEU A CA 1
ATOM 1427 C C . LEU A 1 183 ? 6.132 -14.622 -1.021 1.00 97.69 183 LEU A C 1
ATOM 1429 O O . LEU A 1 183 ? 7.217 -14.981 -0.573 1.00 97.69 183 LEU A O 1
ATOM 1433 N N . GLN A 1 184 ? 5.161 -14.142 -0.238 1.00 97.69 184 GLN A N 1
ATOM 1434 C CA . GLN A 1 184 ? 5.265 -13.904 1.211 1.00 97.69 184 GLN A CA 1
ATOM 1435 C C . GLN A 1 184 ? 4.376 -14.823 2.057 1.00 97.69 184 GLN A C 1
ATOM 1437 O O . GLN A 1 184 ? 4.449 -14.780 3.285 1.00 97.69 184 GLN A O 1
ATOM 1442 N N . HIS A 1 185 ? 3.528 -15.645 1.430 1.00 97.94 185 HIS A N 1
ATOM 1443 C CA . HIS A 1 185 ? 2.609 -16.575 2.102 1.00 97.94 185 HIS A CA 1
ATOM 1444 C C . HIS A 1 185 ? 1.608 -15.925 3.065 1.00 97.94 185 HIS A C 1
ATOM 1446 O O . HIS A 1 185 ? 1.019 -16.599 3.907 1.00 97.94 185 HIS A O 1
ATOM 1452 N N . ASN A 1 186 ? 1.345 -14.629 2.898 1.00 98.19 186 ASN A N 1
ATOM 1453 C CA . ASN A 1 186 ? 0.287 -13.920 3.596 1.00 98.19 186 ASN A CA 1
ATOM 1454 C C . ASN A 1 186 ? -0.544 -13.048 2.645 1.00 98.19 186 ASN A C 1
ATOM 1456 O O . ASN A 1 186 ? -0.122 -12.687 1.545 1.00 98.19 186 ASN A O 1
ATOM 1460 N N . ARG A 1 187 ? -1.765 -12.730 3.075 1.00 98.19 187 ARG A N 1
ATOM 1461 C CA . ARG A 1 187 ? -2.736 -11.947 2.303 1.00 98.19 187 ARG A CA 1
ATOM 1462 C C . ARG A 1 187 ? -3.104 -10.681 3.051 1.00 98.19 187 ARG A C 1
ATOM 1464 O O . ARG A 1 187 ? -3.137 -10.679 4.281 1.00 98.19 187 ARG A O 1
ATOM 1471 N N . ASN A 1 188 ? -3.443 -9.633 2.310 1.00 98.69 188 ASN A N 1
ATOM 1472 C CA . ASN A 1 188 ? -4.120 -8.480 2.875 1.00 98.69 188 ASN A CA 1
ATOM 1473 C C . ASN A 1 188 ? -5.608 -8.831 3.080 1.00 98.69 188 ASN A C 1
ATOM 1475 O O . ASN A 1 188 ? -6.346 -8.945 2.096 1.00 98.69 188 ASN A O 1
ATOM 1479 N N . PRO A 1 189 ? -6.080 -8.977 4.334 1.00 98.00 189 PRO A N 1
ATOM 1480 C CA . PRO A 1 189 ? -7.443 -9.415 4.601 1.00 98.00 189 PRO A CA 1
ATOM 1481 C C . PRO A 1 189 ? -8.487 -8.377 4.183 1.00 98.00 189 PRO A C 1
ATOM 1483 O O . PRO A 1 189 ? -9.634 -8.742 3.981 1.00 98.00 189 PRO A O 1
ATOM 1486 N N . PHE A 1 190 ? -8.117 -7.104 4.023 1.00 98.25 190 PHE A N 1
ATOM 1487 C CA . PHE A 1 190 ? -9.040 -6.048 3.601 1.00 98.25 190 PHE A CA 1
ATOM 1488 C C . PHE A 1 190 ? -9.241 -5.996 2.082 1.00 98.25 190 PHE A C 1
ATOM 1490 O O . PHE A 1 190 ? -10.145 -5.302 1.623 1.00 98.25 190 PHE A O 1
ATOM 1497 N N . ILE A 1 191 ? -8.415 -6.721 1.316 1.00 97.88 191 ILE A N 1
ATOM 1498 C CA . ILE A 1 191 ? -8.642 -6.971 -0.113 1.00 97.88 191 ILE A CA 1
ATOM 1499 C C . ILE A 1 191 ? -9.584 -8.170 -0.282 1.00 97.88 191 ILE A C 1
ATOM 1501 O O . ILE A 1 191 ? -10.534 -8.093 -1.052 1.00 97.88 191 ILE A O 1
ATOM 1505 N N . ASP A 1 192 ? -9.361 -9.260 0.461 1.00 95.00 192 ASP A N 1
ATOM 1506 C CA . ASP A 1 192 ? -10.212 -10.459 0.368 1.00 95.00 192 ASP A CA 1
ATOM 1507 C C . ASP A 1 192 ? -11.581 -10.274 1.049 1.00 95.00 192 ASP A C 1
ATOM 1509 O O . ASP A 1 192 ? -12.585 -10.811 0.584 1.00 95.00 192 ASP A O 1
ATOM 1513 N N . HIS A 1 193 ? -11.613 -9.503 2.141 1.00 93.12 193 HIS A N 1
ATOM 1514 C CA . HIS A 1 193 ? -12.786 -9.238 2.977 1.00 93.12 193 HIS A CA 1
ATOM 1515 C C . HIS A 1 193 ? -12.885 -7.744 3.348 1.00 93.12 193 HIS A C 1
ATOM 1517 O O . HIS A 1 193 ? -12.597 -7.360 4.493 1.00 93.12 193 HIS A O 1
ATOM 1523 N N . PRO A 1 194 ? -13.291 -6.869 2.405 1.00 93.19 194 PRO A N 1
ATOM 1524 C CA . PRO A 1 194 ? -13.469 -5.433 2.649 1.00 93.19 194 PRO A CA 1
ATOM 1525 C C . PRO A 1 194 ? -14.355 -5.121 3.864 1.00 93.19 194 PRO A C 1
ATOM 1527 O O . PRO A 1 194 ? -14.101 -4.174 4.607 1.00 93.19 194 PRO A O 1
ATOM 1530 N N . GLU A 1 195 ? -15.343 -5.974 4.143 1.00 88.12 195 GLU A N 1
ATOM 1531 C CA . GLU A 1 195 ? -16.248 -5.860 5.286 1.00 88.12 195 GLU A CA 1
ATOM 1532 C C . GLU A 1 195 ? -15.549 -5.844 6.654 1.00 88.12 195 GLU A C 1
ATOM 1534 O O . GLU A 1 195 ? -16.134 -5.407 7.651 1.00 88.12 195 GLU A O 1
ATOM 1539 N N . PHE A 1 196 ? -14.309 -6.331 6.746 1.00 92.56 196 PHE A N 1
ATOM 1540 C CA . PHE A 1 196 ? -13.562 -6.329 8.002 1.00 92.56 196 PHE A CA 1
ATOM 1541 C C . PHE A 1 196 ? -13.156 -4.930 8.453 1.00 92.56 196 PHE A C 1
ATOM 1543 O O . PHE A 1 196 ? -12.965 -4.743 9.654 1.00 92.56 196 PHE A O 1
ATOM 1550 N N . VAL A 1 197 ? -13.083 -3.951 7.544 1.00 92.81 197 VAL A N 1
ATOM 1551 C CA . VAL A 1 197 ? -12.787 -2.555 7.896 1.00 92.81 197 VAL A CA 1
ATOM 1552 C C . VAL A 1 197 ? -13.821 -2.032 8.895 1.00 92.81 197 VAL A C 1
ATOM 1554 O O . VAL A 1 197 ? -13.469 -1.599 9.992 1.00 92.81 197 VAL A O 1
ATOM 1557 N N . GLU A 1 198 ? -15.108 -2.175 8.589 1.00 88.31 198 GLU A N 1
ATOM 1558 C CA . GLU A 1 198 ? -16.176 -1.731 9.489 1.00 88.31 198 GLU A CA 1
ATOM 1559 C C . GLU A 1 198 ? -16.245 -2.556 10.776 1.00 88.31 198 GLU A C 1
ATOM 1561 O O . GLU A 1 198 ? -16.509 -2.026 11.853 1.00 88.31 198 GLU A O 1
ATOM 1566 N N . LYS A 1 199 ? -15.956 -3.861 10.720 1.00 88.00 199 LYS A N 1
ATOM 1567 C CA . LYS A 1 199 ? -15.905 -4.670 11.948 1.00 88.00 199 LYS A CA 1
ATOM 1568 C C . LYS A 1 199 ? -14.781 -4.234 12.891 1.00 88.00 199 LYS A C 1
ATOM 1570 O O . LYS A 1 199 ? -14.868 -4.516 14.089 1.00 88.00 199 LYS A O 1
ATOM 1575 N N . LEU A 1 200 ? -13.730 -3.600 12.371 1.00 91.19 200 LEU A N 1
ATOM 1576 C CA . LEU A 1 200 ? -12.584 -3.150 13.154 1.00 91.19 200 LEU A CA 1
ATOM 1577 C C . LEU A 1 200 ? -12.773 -1.737 13.710 1.00 91.19 200 LEU A C 1
ATOM 1579 O O . LEU A 1 200 ? -12.558 -1.528 14.903 1.00 91.19 200 LEU A O 1
ATOM 1583 N N . TRP A 1 201 ? -13.185 -0.795 12.860 1.00 89.88 201 TRP A N 1
ATOM 1584 C CA . TRP A 1 201 ? -13.272 0.632 13.195 1.00 89.88 201 TRP A CA 1
ATOM 1585 C C . TRP A 1 201 ? -14.698 1.142 13.404 1.00 89.88 201 TRP A C 1
ATOM 1587 O O . TRP A 1 201 ? -14.892 2.291 13.792 1.00 89.88 201 TRP A O 1
ATOM 1597 N N . GLY A 1 202 ? -15.691 0.277 13.227 1.00 84.12 202 GLY A N 1
ATOM 1598 C CA . GLY A 1 202 ? -17.089 0.643 13.333 1.00 84.12 202 GLY A CA 1
ATOM 1599 C C . GLY A 1 202 ? -17.603 1.385 12.095 1.00 84.12 202 GLY A C 1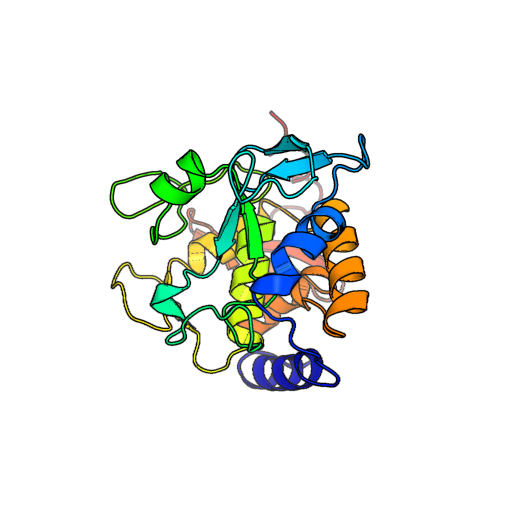
ATOM 1600 O O . GLY A 1 202 ? -16.955 1.390 11.045 1.00 84.12 202 GLY A O 1
ATOM 1601 N N . PRO A 1 203 ? -18.794 1.989 12.217 1.00 75.50 203 PRO A N 1
ATOM 1602 C CA . PRO A 1 203 ? -19.477 2.669 11.124 1.00 75.50 203 PRO A CA 1
ATOM 1603 C C . PRO A 1 203 ? -18.644 3.812 10.560 1.00 75.50 203 PRO A C 1
ATOM 1605 O O . PRO A 1 203 ? -18.096 4.628 11.305 1.00 75.50 203 PRO A O 1
ATOM 1608 N N . ILE A 1 204 ? -18.596 3.910 9.237 1.00 73.12 204 ILE A N 1
ATOM 1609 C CA . ILE A 1 204 ? -17.779 4.910 8.555 1.00 73.12 204 ILE A CA 1
ATOM 1610 C C . ILE A 1 204 ? -18.593 6.192 8.432 1.00 73.12 204 ILE A C 1
ATOM 1612 O O . ILE A 1 204 ? -19.643 6.206 7.796 1.00 73.12 204 ILE A O 1
ATOM 1616 N N . THR A 1 205 ? -18.118 7.287 9.021 1.00 66.81 205 THR A N 1
ATOM 1617 C CA . THR A 1 205 ? -18.776 8.593 8.881 1.00 66.81 205 THR A CA 1
ATOM 1618 C C . THR A 1 205 ? -18.108 9.392 7.770 1.00 66.81 205 THR A C 1
ATOM 1620 O O . THR A 1 205 ? -16.913 9.674 7.816 1.00 66.81 205 THR A O 1
ATOM 1623 N N . LEU A 1 206 ? -18.884 9.740 6.747 1.00 65.69 206 LEU A N 1
ATOM 1624 C CA . LEU A 1 206 ? -18.449 10.594 5.652 1.00 65.69 206 LEU A CA 1
ATOM 1625 C C . LEU A 1 206 ? -18.277 12.047 6.118 1.00 65.69 206 LEU A C 1
ATOM 1627 O O . LEU A 1 206 ? -18.917 12.498 7.067 1.00 65.69 206 LEU A O 1
ATOM 1631 N N . SER A 1 207 ? -17.476 12.819 5.380 1.00 61.97 207 SER A N 1
ATOM 1632 C CA . SER A 1 207 ? -17.238 14.255 5.622 1.00 61.97 207 SER A CA 1
ATOM 1633 C C . SER A 1 207 ? -18.496 15.140 5.684 1.00 61.97 207 SER A C 1
ATOM 1635 O O . SER A 1 207 ? -18.448 16.232 6.241 1.00 61.97 207 SER A O 1
ATOM 1637 N N . ASN A 1 208 ? -19.632 14.680 5.156 1.00 64.12 208 ASN A N 1
ATOM 1638 C CA . ASN A 1 208 ? -20.936 15.344 5.250 1.00 64.12 208 ASN A CA 1
ATOM 1639 C C . ASN A 1 208 ? -21.781 14.868 6.456 1.00 64.12 208 ASN A C 1
ATOM 1641 O O . ASN A 1 208 ? -22.998 15.052 6.453 1.00 64.12 208 ASN A O 1
ATOM 1645 N N . ASN A 1 209 ? -21.163 14.228 7.456 1.00 62.06 209 ASN A N 1
ATOM 1646 C CA . ASN A 1 209 ? -21.803 13.594 8.615 1.00 62.06 209 ASN A CA 1
ATOM 1647 C C . ASN A 1 209 ? -22.802 12.471 8.276 1.00 62.06 209 ASN A C 1
ATOM 1649 O O . ASN A 1 209 ? -23.604 12.088 9.126 1.00 62.06 209 ASN A O 1
ATOM 1653 N N . THR A 1 210 ? -22.768 11.920 7.060 1.00 57.38 210 THR A N 1
ATOM 1654 C CA . THR A 1 210 ? -23.529 10.704 6.750 1.00 57.38 210 THR A CA 1
ATOM 1655 C C . THR A 1 210 ? -22.774 9.494 7.286 1.00 57.38 210 THR A C 1
ATOM 1657 O O . THR A 1 210 ? -21.651 9.234 6.858 1.00 57.38 210 THR A O 1
ATOM 1660 N N . SER A 1 211 ? -23.380 8.733 8.194 1.00 62.75 211 SER A N 1
ATOM 1661 C CA . SER A 1 211 ? -22.811 7.454 8.628 1.00 62.75 211 SER A CA 1
ATOM 1662 C C . SER A 1 211 ? -23.230 6.336 7.673 1.00 62.75 211 SER A C 1
ATOM 1664 O O . SER A 1 211 ? -24.394 6.231 7.280 1.00 62.75 211 SER A O 1
ATOM 1666 N N . ILE A 1 212 ? -22.261 5.518 7.284 1.00 62.88 212 ILE A N 1
ATOM 1667 C CA . ILE A 1 212 ? -22.414 4.342 6.440 1.00 62.88 212 ILE A CA 1
ATOM 1668 C C . ILE A 1 212 ? -22.178 3.104 7.295 1.00 62.88 212 ILE A C 1
ATOM 1670 O O . ILE A 1 212 ? -21.182 3.018 8.014 1.00 62.88 212 ILE A O 1
ATOM 1674 N N . PHE A 1 213 ? -23.095 2.149 7.181 1.00 64.50 213 PHE A N 1
ATOM 1675 C CA . PHE A 1 213 ? -23.026 0.862 7.859 1.00 64.50 213 PHE A CA 1
ATOM 1676 C C . PHE A 1 213 ? -23.198 -0.268 6.849 1.00 64.50 213 PHE A C 1
ATOM 1678 O O . PHE A 1 213 ? -24.064 -0.208 5.977 1.00 64.50 213 PHE A O 1
ATOM 1685 N N . LEU A 1 214 ? -22.428 -1.331 6.986 1.00 58.12 214 LEU A N 1
ATOM 1686 C CA . LEU A 1 214 ? -22.547 -2.561 6.238 1.00 58.12 214 LEU A CA 1
ATOM 1687 C C . LEU A 1 214 ? -23.692 -3.365 6.831 1.00 58.12 214 LEU A C 1
ATOM 1689 O O . LEU A 1 214 ? -23.640 -3.881 7.951 1.00 58.12 214 LEU A O 1
ATOM 1693 N N . ASN A 1 215 ? -24.727 -3.550 6.028 1.00 59.84 215 ASN A N 1
ATOM 1694 C CA . ASN A 1 215 ? -25.729 -4.546 6.319 1.00 59.84 215 ASN A CA 1
ATOM 1695 C C . ASN A 1 215 ? -25.109 -5.939 6.139 1.00 59.84 215 ASN A C 1
ATOM 1697 O O . ASN A 1 215 ? -24.887 -6.406 5.021 1.00 59.84 215 ASN A O 1
ATOM 1701 N N . VAL A 1 216 ? -24.845 -6.599 7.266 1.00 50.50 216 VAL A N 1
ATOM 1702 C CA . VAL A 1 216 ? -24.189 -7.914 7.330 1.00 50.50 216 VAL A CA 1
ATOM 1703 C C . VAL A 1 216 ? -24.992 -9.052 6.692 1.00 50.50 216 VAL A C 1
ATOM 1705 O O . VAL A 1 216 ? -24.412 -10.089 6.393 1.00 50.50 216 VAL A O 1
ATOM 1708 N N . GLU A 1 217 ? -26.296 -8.881 6.471 1.00 55.78 217 GLU A N 1
ATOM 1709 C CA . GLU A 1 217 ? -27.151 -9.897 5.840 1.00 55.78 217 GLU A CA 1
ATOM 1710 C C . GLU A 1 217 ? -27.119 -9.804 4.312 1.00 55.78 217 GLU A C 1
ATOM 1712 O O . GLU A 1 217 ? -27.166 -10.813 3.615 1.00 55.78 217 GLU A O 1
ATOM 1717 N N . THR A 1 218 ? -27.030 -8.584 3.784 1.00 54.25 218 THR A N 1
ATOM 1718 C CA . THR A 1 218 ? -27.089 -8.312 2.340 1.00 54.25 218 THR A CA 1
ATOM 1719 C C . THR A 1 218 ? -25.726 -8.020 1.723 1.00 54.25 218 THR A C 1
ATOM 1721 O O . THR A 1 218 ? -25.624 -7.944 0.499 1.00 54.25 218 THR A O 1
ATOM 1724 N N . ASN A 1 219 ? -24.693 -7.850 2.553 1.00 53.31 219 ASN A N 1
ATOM 1725 C CA . ASN A 1 219 ? -23.367 -7.374 2.170 1.00 53.31 219 ASN A CA 1
ATOM 1726 C C . ASN A 1 219 ? -23.424 -6.055 1.373 1.00 53.31 219 ASN A C 1
ATOM 1728 O O . ASN A 1 219 ? -22.743 -5.881 0.362 1.00 53.31 219 ASN A O 1
ATOM 1732 N N . ARG A 1 220 ? -24.312 -5.142 1.790 1.00 52.88 220 ARG A N 1
ATOM 1733 C CA . ARG A 1 220 ? -24.504 -3.823 1.170 1.00 52.88 220 ARG A CA 1
ATOM 1734 C C . ARG A 1 220 ? -24.348 -2.714 2.193 1.00 52.88 220 ARG A C 1
ATOM 1736 O O . ARG A 1 220 ? -24.843 -2.826 3.310 1.00 52.88 220 ARG A O 1
ATOM 1743 N N . TYR A 1 221 ? -23.725 -1.620 1.778 1.00 58.25 221 TYR A N 1
ATOM 1744 C CA . TYR A 1 221 ? -23.651 -0.403 2.572 1.00 58.25 221 TYR A CA 1
ATOM 1745 C C . TYR A 1 221 ? -25.000 0.327 2.588 1.00 58.25 221 TYR A C 1
ATOM 1747 O O . TYR A 1 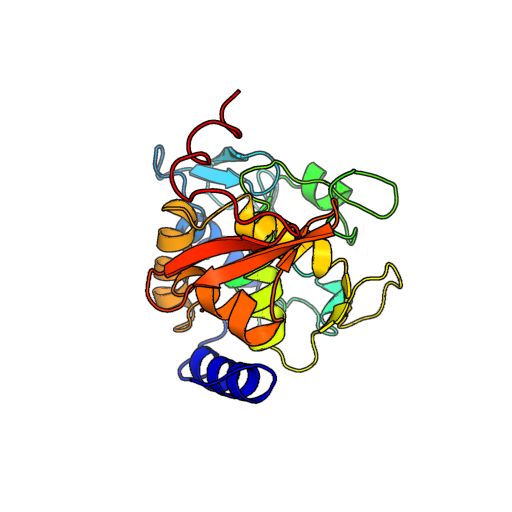221 ? -25.634 0.519 1.549 1.00 58.25 221 TYR A O 1
ATOM 1755 N N . LEU A 1 222 ? -25.435 0.725 3.780 1.00 57.41 222 LEU A N 1
ATOM 1756 C CA . LEU A 1 222 ? -26.624 1.520 4.050 1.00 57.41 222 LEU A CA 1
ATOM 1757 C C . LEU A 1 222 ? -26.203 2.892 4.570 1.00 57.41 222 LEU A C 1
ATOM 1759 O O . LEU A 1 222 ? -25.309 2.999 5.407 1.00 57.41 222 LEU A O 1
ATOM 1763 N N . LEU A 1 223 ? -26.876 3.934 4.090 1.00 55.81 223 LEU A N 1
ATOM 1764 C CA . LEU A 1 223 ? -26.693 5.304 4.558 1.00 55.81 223 LEU A CA 1
ATOM 1765 C C . LEU A 1 223 ? -27.686 5.571 5.688 1.00 55.81 223 LEU A C 1
ATOM 1767 O O . LEU A 1 223 ? -28.893 5.424 5.494 1.00 55.81 223 LEU A O 1
ATOM 1771 N N . THR A 1 224 ? -27.205 6.032 6.837 1.00 52.28 224 THR A N 1
ATOM 1772 C CA . THR A 1 224 ? -28.058 6.695 7.821 1.00 52.28 224 THR A CA 1
ATOM 1773 C C . THR A 1 224 ? -27.788 8.189 7.754 1.00 52.28 224 THR A C 1
ATOM 1775 O O . THR A 1 224 ? -26.858 8.711 8.363 1.00 52.28 224 THR A O 1
ATOM 1778 N N . ASN A 1 225 ? -28.639 8.884 7.015 1.00 43.62 225 ASN A N 1
ATOM 1779 C CA . ASN A 1 225 ? -29.101 10.184 7.477 1.00 43.62 225 ASN A CA 1
ATOM 1780 C C . ASN A 1 225 ? -30.359 9.908 8.317 1.00 43.62 225 ASN A C 1
ATOM 1782 O O . ASN A 1 225 ? -30.917 8.817 8.224 1.00 43.62 225 ASN A O 1
ATOM 1786 N N . ASN A 1 226 ? -30.882 10.855 9.092 1.00 44.88 226 ASN A N 1
ATOM 1787 C CA . ASN A 1 226 ? -32.209 10.726 9.735 1.00 44.88 226 ASN A CA 1
ATOM 1788 C C . ASN A 1 226 ? -33.388 10.578 8.731 1.00 44.88 226 ASN A C 1
ATOM 1790 O O . ASN A 1 226 ? -34.531 10.899 9.041 1.00 44.88 226 ASN A O 1
ATOM 1794 N N . ILE A 1 227 ? -33.123 10.113 7.512 1.00 38.16 227 ILE A N 1
ATOM 1795 C CA . ILE A 1 227 ? -34.062 9.760 6.465 1.00 38.16 227 ILE A CA 1
ATOM 1796 C C . ILE A 1 227 ? -33.520 8.471 5.838 1.00 38.16 227 ILE A C 1
ATOM 1798 O O . ILE A 1 227 ? -32.445 8.465 5.237 1.00 38.16 227 ILE A O 1
ATOM 1802 N N . ILE A 1 228 ? -34.267 7.382 6.014 1.00 36.88 228 ILE A N 1
ATOM 1803 C CA . ILE A 1 228 ? -34.041 6.092 5.357 1.00 36.88 228 ILE A CA 1
ATOM 1804 C C . ILE A 1 228 ? -34.134 6.345 3.848 1.00 36.88 228 ILE A C 1
ATOM 1806 O O . ILE A 1 228 ? -35.226 6.568 3.327 1.00 36.88 228 ILE A O 1
ATOM 1810 N N . ALA A 1 229 ? -33.000 6.377 3.152 1.00 36.41 229 ALA A N 1
ATOM 1811 C CA . ALA A 1 229 ? -32.989 6.471 1.699 1.00 36.41 229 ALA A CA 1
ATOM 1812 C C . ALA A 1 229 ? -33.115 5.062 1.103 1.00 36.41 229 ALA A C 1
ATOM 1814 O O . ALA A 1 229 ? -32.353 4.158 1.446 1.00 36.41 229 ALA A O 1
ATOM 1815 N N . ASP A 1 230 ? -34.101 4.896 0.223 1.00 39.22 230 ASP A N 1
ATOM 1816 C CA . ASP A 1 230 ? -34.393 3.673 -0.523 1.00 39.22 230 ASP A CA 1
ATOM 1817 C C . ASP A 1 230 ? -33.125 3.121 -1.233 1.00 39.22 230 ASP A C 1
ATOM 1819 O O . ASP A 1 230 ? -32.465 3.859 -1.984 1.00 39.22 230 ASP A O 1
ATOM 1823 N N . PRO A 1 231 ? -32.780 1.830 -1.035 1.00 38.62 231 PRO A N 1
ATOM 1824 C CA . PRO A 1 231 ? -31.622 1.165 -1.639 1.00 38.62 231 PRO A CA 1
ATOM 1825 C C . PRO A 1 231 ? -31.532 1.223 -3.173 1.00 38.62 231 PRO A C 1
ATOM 1827 O O . PRO A 1 231 ? -30.466 0.945 -3.725 1.00 38.62 231 PRO A O 1
ATOM 1830 N N . GLN A 1 232 ? -32.614 1.545 -3.889 1.00 38.25 232 GLN A N 1
ATOM 1831 C CA . GLN A 1 232 ? -32.617 1.566 -5.360 1.00 38.25 232 GLN A CA 1
ATOM 1832 C C . GLN A 1 232 ? -32.052 2.856 -5.977 1.00 38.25 232 GLN A C 1
ATOM 1834 O O . GLN A 1 232 ? -31.753 2.889 -7.173 1.00 38.25 232 GLN A O 1
ATOM 1839 N N . THR A 1 233 ? -31.851 3.916 -5.191 1.00 36.00 233 THR A N 1
ATOM 1840 C CA . THR A 1 233 ? -31.527 5.250 -5.735 1.00 36.00 233 THR A CA 1
ATOM 1841 C C . THR A 1 233 ? -30.036 5.581 -5.886 1.00 36.00 233 THR A C 1
ATOM 1843 O O . THR A 1 233 ? -29.712 6.586 -6.514 1.00 36.00 233 THR A O 1
ATOM 1846 N N . PHE A 1 234 ? -29.106 4.749 -5.403 1.00 40.88 234 PHE A N 1
ATOM 1847 C CA . PHE A 1 234 ? -27.674 5.113 -5.355 1.00 40.88 234 PHE A CA 1
ATOM 1848 C C . PHE A 1 234 ? -26.794 4.623 -6.518 1.00 40.88 234 PHE A C 1
ATOM 1850 O O . PHE A 1 234 ? -25.615 4.959 -6.573 1.00 40.88 234 PHE A O 1
ATOM 1857 N N . LYS A 1 235 ? -27.339 3.914 -7.516 1.00 34.75 235 LYS A N 1
ATOM 1858 C CA . LYS A 1 235 ? -26.563 3.506 -8.710 1.00 34.75 235 LYS A CA 1
ATOM 1859 C C . LYS A 1 235 ? -26.273 4.639 -9.712 1.00 34.75 235 LYS A C 1
ATOM 1861 O O . LYS A 1 235 ? -25.674 4.370 -10.747 1.00 34.75 235 LYS A O 1
ATOM 1866 N N . LYS A 1 236 ? -26.719 5.876 -9.459 1.00 33.41 236 LYS A N 1
ATOM 1867 C CA . LYS A 1 236 ? -26.705 6.963 -10.461 1.00 33.41 236 LYS A CA 1
ATOM 1868 C C . LYS A 1 236 ? -25.943 8.238 -10.085 1.00 33.41 236 LYS A C 1
ATOM 1870 O O . LYS A 1 236 ? -25.881 9.125 -10.924 1.00 33.41 236 LYS A O 1
ATOM 1875 N N . SER A 1 237 ? -25.366 8.366 -8.891 1.00 35.72 237 SER A N 1
ATOM 1876 C CA . SER A 1 237 ? -24.825 9.662 -8.433 1.00 35.72 237 SER A CA 1
ATOM 1877 C C . SER A 1 237 ? -23.298 9.811 -8.434 1.00 35.72 237 SER A C 1
ATOM 1879 O O . SER A 1 237 ? -22.829 10.877 -8.061 1.00 35.72 237 SER A O 1
ATOM 1881 N N . TYR A 1 238 ? -22.525 8.821 -8.896 1.00 32.25 238 TYR A N 1
ATOM 1882 C CA . TYR A 1 238 ? -21.051 8.924 -8.960 1.00 32.25 238 TYR A CA 1
ATOM 1883 C C . TYR A 1 238 ? -20.435 8.523 -10.310 1.00 32.25 238 TYR A C 1
ATOM 1885 O O . TYR A 1 238 ? -19.255 8.213 -10.395 1.00 32.25 238 TYR A O 1
ATOM 1893 N N . ILE A 1 239 ? -21.223 8.577 -11.387 1.00 28.53 239 ILE A N 1
ATOM 1894 C CA . ILE A 1 239 ? -20.691 8.610 -12.756 1.00 28.53 239 ILE A CA 1
ATOM 1895 C C . ILE A 1 239 ? -21.274 9.850 -13.435 1.00 28.53 239 ILE A C 1
ATOM 1897 O O . ILE A 1 239 ? -22.328 9.791 -14.071 1.00 28.53 239 ILE A O 1
ATOM 1901 N N . MET A 1 240 ? -20.605 10.981 -13.227 1.00 32.00 240 MET A N 1
ATOM 1902 C CA . MET A 1 240 ? -20.539 12.102 -14.164 1.00 32.00 240 MET A CA 1
ATOM 1903 C C . MET A 1 240 ? -19.144 12.698 -14.083 1.00 32.00 240 MET A C 1
ATOM 1905 O O . MET A 1 240 ? -18.694 12.931 -12.941 1.00 32.00 240 MET A O 1
#